Protein AF-A0A564W1E6-F1 (afdb_monomer_lite)

Structure (mmCIF, N/CA/C/O backbone):
data_AF-A0A564W1E6-F1
#
_entry.id   AF-A0A564W1E6-F1
#
loop_
_atom_site.group_PDB
_atom_site.id
_atom_site.type_symbol
_atom_site.label_atom_id
_atom_site.label_alt_id
_atom_site.label_comp_id
_atom_site.label_asym_id
_atom_site.label_entity_id
_atom_site.label_seq_id
_atom_site.pdbx_PDB_ins_code
_atom_site.Cartn_x
_atom_site.Cartn_y
_atom_site.Cartn_z
_atom_site.occupancy
_atom_site.B_iso_or_equiv
_atom_site.auth_seq_id
_atom_site.auth_comp_id
_atom_site.auth_asym_id
_atom_site.auth_atom_id
_atom_site.pdbx_PDB_model_num
ATOM 1 N N . MET A 1 1 ? -23.586 -10.433 -5.977 1.00 45.50 1 MET A N 1
ATOM 2 C CA . MET A 1 1 ? -22.937 -9.409 -6.820 1.00 45.50 1 MET A CA 1
ATOM 3 C C . MET A 1 1 ? -21.492 -9.339 -6.379 1.00 45.50 1 MET A C 1
ATOM 5 O O . MET A 1 1 ? -21.271 -9.106 -5.199 1.00 45.50 1 MET A O 1
ATOM 9 N N . GLY A 1 2 ? -20.546 -9.672 -7.259 1.00 62.75 2 GLY A N 1
ATOM 10 C CA . GLY A 1 2 ? -19.119 -9.548 -6.948 1.00 62.75 2 GLY A CA 1
ATOM 11 C C . GLY A 1 2 ? -18.721 -8.078 -6.812 1.00 62.75 2 GLY A C 1
ATOM 12 O O . GLY A 1 2 ? -19.386 -7.207 -7.375 1.00 62.75 2 GLY A O 1
ATOM 13 N N . VAL A 1 3 ? -17.670 -7.806 -6.040 1.00 73.81 3 VAL A N 1
ATOM 14 C CA . VAL A 1 3 ? -17.021 -6.489 -6.027 1.00 73.81 3 VAL A CA 1
ATOM 15 C C . VAL A 1 3 ? -16.421 -6.264 -7.414 1.00 73.81 3 VAL A C 1
ATOM 17 O O . VAL A 1 3 ? -15.843 -7.188 -7.977 1.00 73.81 3 VAL A O 1
ATOM 20 N N . ARG A 1 4 ? -16.607 -5.071 -7.984 1.00 81.75 4 ARG A N 1
ATOM 21 C CA . ARG A 1 4 ? -16.037 -4.737 -9.294 1.00 81.75 4 ARG A CA 1
ATOM 22 C C . ARG A 1 4 ? -14.519 -4.586 -9.181 1.00 81.75 4 ARG A C 1
ATOM 24 O O . ARG A 1 4 ? -14.052 -4.037 -8.181 1.00 81.75 4 ARG A O 1
ATOM 31 N N . ASP A 1 5 ? -13.779 -5.002 -10.201 1.00 81.06 5 ASP A N 1
ATOM 32 C CA . ASP A 1 5 ? -12.309 -4.948 -10.216 1.00 81.06 5 ASP A CA 1
ATOM 33 C C . ASP A 1 5 ? -11.785 -3.522 -9.976 1.00 81.06 5 ASP A C 1
ATOM 35 O O . ASP A 1 5 ? -10.802 -3.313 -9.266 1.00 81.06 5 ASP A O 1
ATOM 39 N N . GLU A 1 6 ? -12.507 -2.508 -10.454 1.00 80.31 6 GLU A N 1
ATOM 40 C CA . GLU A 1 6 ? -12.164 -1.104 -10.239 1.00 80.31 6 GLU A CA 1
ATOM 41 C C . GLU A 1 6 ? -12.244 -0.685 -8.760 1.00 80.31 6 GLU A C 1
ATOM 43 O O . GLU A 1 6 ? -11.446 0.134 -8.295 1.00 80.31 6 GLU A O 1
ATOM 48 N N . GLU A 1 7 ? -13.183 -1.251 -7.995 1.00 87.44 7 GLU A N 1
ATOM 49 C CA . GLU A 1 7 ? -13.277 -1.000 -6.551 1.00 87.44 7 GLU A CA 1
ATOM 50 C C . GLU A 1 7 ? -12.172 -1.723 -5.781 1.00 87.44 7 GLU A C 1
ATOM 52 O O . GLU A 1 7 ? -11.709 -1.203 -4.763 1.00 87.44 7 GLU A O 1
ATOM 57 N N . LEU A 1 8 ? -11.716 -2.879 -6.277 1.00 91.19 8 LEU A N 1
ATOM 58 C CA . LEU A 1 8 ? -10.567 -3.593 -5.718 1.00 91.19 8 LEU A CA 1
ATOM 59 C C . LEU A 1 8 ? -9.268 -2.820 -5.965 1.00 91.19 8 LEU A C 1
ATOM 61 O O . LEU A 1 8 ? -8.547 -2.566 -5.003 1.00 91.19 8 LEU A O 1
ATOM 65 N N . ASN A 1 9 ? -9.026 -2.317 -7.179 1.00 90.31 9 ASN A N 1
ATOM 66 C CA . ASN A 1 9 ? -7.885 -1.429 -7.449 1.00 90.31 9 ASN A CA 1
ATOM 67 C C . ASN A 1 9 ? -7.919 -0.180 -6.566 1.00 90.31 9 ASN A C 1
ATOM 69 O O . ASN A 1 9 ? -6.918 0.197 -5.954 1.00 90.31 9 ASN A O 1
ATOM 73 N N . GLY A 1 10 ? -9.095 0.440 -6.435 1.00 91.62 10 GLY A N 1
ATOM 74 C CA . GLY A 1 10 ? -9.289 1.552 -5.514 1.00 91.62 10 GLY A CA 1
ATOM 75 C C . GLY A 1 10 ? -9.028 1.172 -4.052 1.00 91.62 10 GLY A C 1
ATOM 76 O O . GLY A 1 10 ? -8.525 2.001 -3.297 1.00 91.62 10 GLY A O 1
ATOM 77 N N . CYS A 1 11 ? -9.363 -0.051 -3.638 1.00 95.50 11 CYS A N 1
ATOM 78 C CA . CYS A 1 11 ? -9.079 -0.570 -2.304 1.00 95.50 11 CYS A CA 1
ATOM 79 C C . CYS A 1 11 ? -7.568 -0.725 -2.094 1.00 95.50 11 CYS A C 1
ATOM 81 O O . CYS A 1 11 ? -7.036 -0.145 -1.147 1.00 95.50 11 CYS A O 1
ATOM 83 N N . TYR A 1 12 ? -6.861 -1.418 -2.992 1.00 97.25 12 TYR A N 1
ATOM 84 C CA . TYR A 1 12 ? -5.414 -1.632 -2.885 1.00 97.25 12 TYR A CA 1
ATOM 85 C C . TYR A 1 12 ? -4.623 -0.322 -2.918 1.00 97.25 12 TYR A C 1
ATOM 87 O O . TYR A 1 12 ? -3.745 -0.121 -2.079 1.00 97.25 12 TYR A O 1
ATOM 95 N N . ALA A 1 13 ? -5.006 0.633 -3.772 1.00 96.12 13 ALA A N 1
ATOM 96 C CA . ALA A 1 13 ? -4.403 1.967 -3.789 1.00 96.12 13 ALA A CA 1
ATOM 97 C C . ALA A 1 13 ? -4.495 2.676 -2.423 1.00 96.12 13 ALA A C 1
ATOM 99 O O . ALA A 1 13 ? -3.551 3.346 -1.998 1.00 96.12 13 ALA A O 1
ATOM 100 N N . MET A 1 14 ? -5.619 2.524 -1.714 1.00 97.75 14 MET A N 1
ATOM 101 C CA . MET A 1 14 ? -5.799 3.110 -0.383 1.00 97.75 14 MET A CA 1
ATOM 102 C C . MET A 1 14 ? -5.101 2.308 0.722 1.00 97.75 14 MET A C 1
ATOM 104 O O . MET A 1 14 ? -4.630 2.915 1.683 1.00 97.75 14 MET A O 1
ATOM 108 N N . LEU A 1 15 ? -4.963 0.983 0.585 1.00 98.50 15 LEU A N 1
ATOM 109 C CA . LEU A 1 15 ? -4.101 0.185 1.468 1.00 98.50 15 LEU A CA 1
ATOM 110 C C . LEU A 1 15 ? -2.638 0.635 1.354 1.00 98.50 15 LEU A C 1
ATOM 112 O O . LEU A 1 15 ? -1.970 0.824 2.369 1.00 98.50 15 LEU A O 1
ATOM 116 N N . CYS A 1 16 ? -2.161 0.899 0.136 1.00 98.69 16 CYS A N 1
ATOM 117 C CA . CYS A 1 16 ? -0.843 1.481 -0.094 1.00 98.69 16 CYS A CA 1
ATOM 118 C C . CYS A 1 16 ? -0.707 2.879 0.534 1.00 98.69 16 CYS A C 1
ATOM 120 O O . CYS A 1 16 ? 0.316 3.162 1.149 1.00 98.69 16 CYS A O 1
ATOM 122 N N . GLU A 1 17 ? -1.726 3.747 0.468 1.00 98.44 17 GLU A N 1
ATOM 123 C CA . GLU A 1 17 ? -1.665 5.048 1.161 1.00 98.44 17 GLU A CA 1
ATOM 124 C C . GLU A 1 17 ? -1.639 4.892 2.693 1.00 98.44 17 GLU A C 1
ATOM 126 O O . GLU A 1 17 ? -0.959 5.664 3.371 1.00 98.44 17 GLU A O 1
ATOM 131 N N . ALA A 1 18 ? -2.323 3.884 3.248 1.00 98.25 18 ALA A N 1
ATOM 132 C CA . ALA A 1 18 ? -2.253 3.569 4.676 1.00 98.25 18 ALA A CA 1
ATOM 133 C C . ALA A 1 18 ? -0.825 3.165 5.082 1.00 98.25 18 ALA A C 1
ATOM 135 O O . ALA A 1 18 ? -0.254 3.745 6.008 1.00 98.25 18 ALA A O 1
ATOM 136 N N . LEU A 1 19 ? -0.216 2.235 4.339 1.00 98.25 19 LEU A N 1
ATOM 137 C CA . LEU A 1 19 ? 1.171 1.804 4.549 1.00 98.25 19 LEU A CA 1
ATOM 138 C C . LEU A 1 19 ? 2.150 2.970 4.398 1.00 98.25 19 LEU A C 1
ATOM 140 O O . LEU A 1 19 ? 3.050 3.136 5.216 1.00 98.25 19 LEU A O 1
ATOM 144 N N . ARG A 1 20 ? 1.942 3.835 3.402 1.00 97.94 20 ARG A N 1
ATOM 145 C CA . ARG A 1 20 ? 2.748 5.042 3.213 1.00 97.94 20 ARG A CA 1
ATOM 146 C C . ARG A 1 20 ? 2.682 5.956 4.435 1.00 97.94 20 ARG A C 1
ATOM 148 O O . ARG A 1 20 ? 3.723 6.388 4.925 1.00 97.94 20 ARG A O 1
ATOM 155 N N . ALA A 1 21 ? 1.477 6.270 4.913 1.00 96.75 21 ALA A N 1
ATOM 156 C CA . ALA A 1 21 ? 1.290 7.137 6.073 1.00 96.75 21 ALA A CA 1
ATOM 157 C C . ALA A 1 21 ? 1.969 6.557 7.325 1.00 96.75 21 ALA A C 1
ATOM 159 O O . ALA A 1 21 ? 2.613 7.300 8.068 1.00 96.75 21 ALA A O 1
ATOM 160 N N . TRP A 1 22 ? 1.889 5.236 7.502 1.00 95.88 22 TRP A N 1
ATOM 161 C CA . TRP A 1 22 ? 2.565 4.517 8.576 1.00 95.88 22 TRP A CA 1
ATOM 162 C C . TRP A 1 22 ? 4.095 4.576 8.467 1.00 95.88 22 TRP A C 1
ATOM 164 O O . TRP A 1 22 ? 4.770 4.967 9.415 1.00 95.88 22 TRP A O 1
ATOM 174 N N . HIS A 1 23 ? 4.666 4.261 7.305 1.00 94.88 23 HIS A N 1
ATOM 175 C CA . HIS A 1 23 ? 6.119 4.287 7.116 1.00 94.88 23 HIS A CA 1
ATOM 176 C C . HIS A 1 23 ? 6.704 5.697 7.218 1.00 94.88 23 HIS A C 1
ATOM 178 O O . HIS A 1 23 ? 7.771 5.874 7.801 1.00 94.88 23 HIS A O 1
ATOM 184 N N . ARG A 1 24 ? 5.968 6.721 6.767 1.00 93.88 24 ARG A N 1
ATOM 185 C CA . ARG A 1 24 ? 6.341 8.126 6.979 1.00 93.88 24 ARG A CA 1
ATOM 186 C C . ARG A 1 24 ? 6.468 8.461 8.467 1.00 93.88 24 ARG A C 1
ATOM 188 O O . ARG A 1 24 ? 7.401 9.149 8.868 1.00 93.88 24 ARG A O 1
ATOM 195 N N . MET A 1 25 ? 5.538 7.972 9.286 1.00 91.56 25 MET A N 1
ATOM 196 C CA . MET A 1 25 ? 5.550 8.164 10.740 1.00 91.56 25 MET A CA 1
ATOM 197 C C . MET A 1 25 ? 6.766 7.496 11.402 1.00 91.56 25 MET A C 1
ATOM 199 O O . MET A 1 25 ? 7.328 8.041 12.349 1.00 91.56 25 MET A O 1
ATOM 203 N N . GLN A 1 26 ? 7.211 6.363 10.854 1.00 90.75 26 GLN A N 1
ATOM 204 C CA . GLN A 1 26 ? 8.417 5.638 11.272 1.00 90.75 26 GLN A CA 1
ATOM 205 C C . GLN A 1 26 ? 9.714 6.165 10.637 1.00 90.75 26 GLN A C 1
ATOM 207 O O . GLN A 1 26 ? 10.782 5.608 10.882 1.00 90.75 26 GLN A O 1
ATOM 212 N N . LYS A 1 27 ? 9.632 7.208 9.797 1.00 90.56 27 LYS A N 1
ATOM 213 C CA . LYS A 1 27 ? 10.739 7.699 8.958 1.00 90.56 27 LYS A CA 1
ATOM 214 C C . LY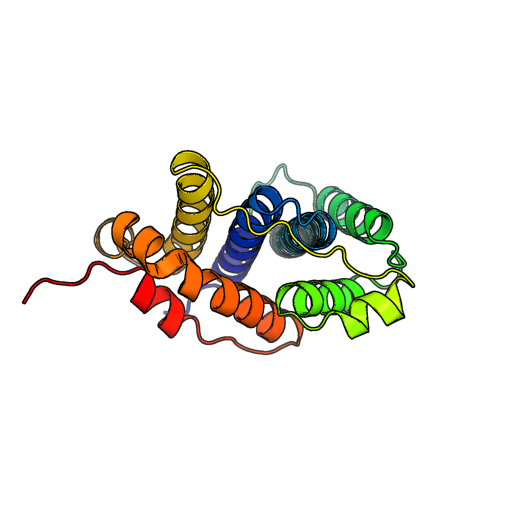S A 1 27 ? 11.418 6.597 8.132 1.00 90.56 27 LYS A C 1
ATOM 216 O O . LYS A 1 27 ? 12.608 6.669 7.852 1.00 90.56 27 LYS A O 1
ATOM 221 N N . ASP A 1 28 ? 10.658 5.584 7.728 1.00 92.75 28 ASP A N 1
ATOM 222 C CA . ASP A 1 28 ? 11.114 4.544 6.807 1.00 92.75 28 ASP A CA 1
ATOM 223 C C . ASP A 1 28 ? 10.937 5.049 5.375 1.00 92.75 28 ASP A C 1
ATOM 225 O O . ASP A 1 28 ? 9.937 4.764 4.709 1.00 92.75 28 ASP A O 1
ATOM 229 N N . HIS A 1 29 ? 11.873 5.876 4.912 1.00 93.44 29 HIS A N 1
ATOM 230 C CA . HIS A 1 29 ? 11.762 6.518 3.604 1.00 93.44 29 HIS A CA 1
ATOM 231 C C . HIS A 1 29 ? 11.706 5.526 2.429 1.00 93.44 29 HIS A C 1
ATOM 233 O O . HIS A 1 29 ? 10.913 5.764 1.505 1.00 93.44 29 HIS A O 1
ATOM 239 N N . PRO A 1 30 ? 12.464 4.408 2.426 1.00 94.75 30 PRO A N 1
ATOM 240 C CA . PRO A 1 30 ? 12.334 3.395 1.384 1.00 94.75 30 PRO A CA 1
ATOM 241 C C . PRO A 1 30 ? 10.930 2.788 1.318 1.00 94.75 30 PRO A C 1
ATOM 243 O O . PRO A 1 30 ? 10.338 2.767 0.235 1.00 94.75 30 PRO A O 1
ATOM 246 N N . ARG A 1 31 ? 10.351 2.347 2.446 1.00 96.38 31 ARG A N 1
ATOM 247 C CA . ARG A 1 31 ? 9.000 1.757 2.437 1.00 96.38 31 ARG A CA 1
ATOM 248 C C . ARG A 1 31 ? 7.900 2.793 2.242 1.00 96.38 31 ARG A C 1
ATOM 250 O O . ARG A 1 31 ? 6.915 2.502 1.567 1.00 96.38 31 ARG A O 1
ATOM 257 N N . GLU A 1 32 ? 8.075 4.017 2.737 1.00 96.75 32 GLU A N 1
ATOM 258 C CA . GLU A 1 32 ? 7.179 5.135 2.425 1.00 96.75 32 GLU A CA 1
ATOM 259 C C . GLU A 1 32 ? 7.111 5.355 0.907 1.00 96.75 32 GLU A C 1
ATOM 261 O O . GLU A 1 32 ? 6.025 5.426 0.323 1.00 96.75 32 GLU A O 1
ATOM 266 N N . THR A 1 33 ? 8.274 5.428 0.257 1.00 97.50 33 THR A N 1
ATOM 267 C CA . THR A 1 33 ? 8.359 5.647 -1.190 1.00 97.50 33 THR A CA 1
ATOM 268 C C . THR A 1 33 ? 7.812 4.446 -1.957 1.00 97.50 33 THR A C 1
ATOM 270 O O . THR A 1 33 ? 7.054 4.640 -2.905 1.00 97.50 33 THR A O 1
ATOM 273 N N . ALA A 1 34 ? 8.108 3.217 -1.528 1.00 98.12 34 ALA A N 1
ATOM 274 C CA . ALA A 1 34 ? 7.574 2.000 -2.141 1.00 98.12 34 ALA A CA 1
ATOM 275 C C . ALA A 1 34 ? 6.037 1.963 -2.101 1.00 98.12 34 ALA A C 1
ATOM 277 O O . ALA A 1 34 ? 5.392 1.722 -3.121 1.00 98.12 34 ALA A O 1
ATOM 278 N N . ALA A 1 35 ? 5.444 2.284 -0.949 1.00 98.56 35 ALA A N 1
ATOM 279 C CA . ALA A 1 35 ? 3.998 2.349 -0.781 1.00 98.56 35 ALA A CA 1
ATOM 280 C C . ALA A 1 35 ? 3.361 3.449 -1.643 1.00 98.56 35 ALA A C 1
ATOM 282 O O . ALA A 1 35 ? 2.341 3.213 -2.294 1.00 98.56 35 ALA A O 1
ATOM 283 N N . LYS A 1 36 ? 3.990 4.628 -1.728 1.00 98.38 36 LYS A N 1
ATOM 284 C CA . LYS A 1 36 ? 3.557 5.690 -2.649 1.00 98.38 36 LYS A CA 1
ATOM 285 C C . LYS A 1 36 ? 3.579 5.211 -4.107 1.00 98.38 36 LYS A C 1
ATOM 287 O O . LYS A 1 36 ? 2.606 5.427 -4.822 1.00 98.38 36 LYS A O 1
ATOM 292 N N . VAL A 1 37 ? 4.666 4.568 -4.535 1.00 98.25 37 VAL A N 1
ATOM 293 C CA . VAL A 1 37 ? 4.817 4.076 -5.912 1.00 98.25 37 VAL A CA 1
ATOM 294 C C . VAL A 1 37 ? 3.742 3.056 -6.245 1.00 98.25 37 VAL A C 1
ATOM 296 O O . VAL A 1 37 ? 3.105 3.183 -7.282 1.00 98.25 37 VAL A O 1
ATOM 299 N N . LEU A 1 38 ? 3.482 2.091 -5.363 1.00 98.44 38 LEU A N 1
ATOM 300 C CA . LEU A 1 38 ? 2.438 1.090 -5.588 1.00 98.44 38 LEU A CA 1
ATOM 301 C C . LEU A 1 38 ? 1.045 1.708 -5.687 1.00 98.44 38 LEU A C 1
ATOM 303 O O . LEU A 1 38 ? 0.262 1.322 -6.550 1.00 98.44 38 LEU A O 1
ATOM 307 N N . LYS A 1 39 ? 0.743 2.723 -4.875 1.00 97.38 39 LYS A N 1
ATOM 308 C CA . LYS A 1 39 ? -0.492 3.495 -5.044 1.00 97.38 39 LYS A CA 1
ATOM 309 C C . LYS A 1 39 ? -0.576 4.136 -6.432 1.00 97.38 39 LYS A C 1
ATOM 311 O O . LYS A 1 39 ? -1.653 4.138 -7.026 1.00 97.38 39 LYS A O 1
ATOM 316 N N . ASP A 1 40 ? 0.521 4.704 -6.925 1.00 95.88 40 ASP A N 1
ATOM 317 C CA . ASP A 1 40 ? 0.562 5.322 -8.252 1.00 95.88 40 ASP A CA 1
ATOM 318 C C . ASP A 1 40 ? 0.448 4.258 -9.369 1.00 95.88 40 ASP A C 1
ATOM 320 O O . ASP A 1 40 ? -0.227 4.518 -10.362 1.00 95.88 40 ASP A O 1
ATOM 324 N N . VAL A 1 41 ? 0.978 3.039 -9.174 1.00 96.81 41 VAL A N 1
ATOM 325 C CA . VAL A 1 41 ? 0.766 1.870 -10.060 1.00 96.81 41 VAL A CA 1
ATOM 326 C C . VAL A 1 41 ? -0.718 1.497 -10.135 1.00 96.81 41 VAL A C 1
ATOM 328 O O . VAL A 1 41 ? -1.287 1.496 -11.225 1.00 96.81 41 VAL A O 1
ATOM 331 N N . TYR A 1 42 ? -1.385 1.278 -8.995 1.00 95.38 42 TYR A N 1
ATOM 332 C CA . TYR A 1 42 ? -2.826 0.988 -8.979 1.00 95.38 42 TYR A CA 1
ATOM 333 C C . TYR A 1 42 ? -3.655 2.133 -9.574 1.00 95.38 42 TYR A C 1
ATOM 335 O O . TYR A 1 42 ? -4.669 1.899 -10.229 1.00 95.38 42 TYR A O 1
ATOM 343 N N . GLY A 1 43 ? -3.234 3.384 -9.353 1.00 91.69 43 GLY A N 1
ATOM 344 C CA . GLY A 1 43 ? -3.854 4.560 -9.958 1.00 91.69 43 GLY A CA 1
ATOM 345 C C . GLY A 1 43 ? -3.727 4.559 -11.481 1.00 91.69 43 GLY A C 1
ATOM 346 O O . GLY A 1 43 ? -4.723 4.754 -12.175 1.00 91.69 43 GLY A O 1
ATOM 347 N N . TYR A 1 44 ? -2.528 4.292 -11.997 1.00 93.38 44 TYR A N 1
ATOM 348 C CA . TYR A 1 44 ? -2.275 4.136 -13.425 1.00 93.38 44 TYR A CA 1
ATOM 349 C C . TYR A 1 44 ? -3.158 3.042 -14.037 1.00 93.38 44 TYR A C 1
ATOM 351 O O . TYR A 1 44 ? -3.881 3.323 -14.990 1.00 93.38 44 TYR A O 1
ATOM 359 N N . GLU A 1 45 ? -3.167 1.838 -13.464 1.00 92.62 45 GLU A N 1
ATOM 360 C CA . GLU A 1 45 ? -3.967 0.705 -13.954 1.00 92.62 45 GLU A CA 1
ATOM 361 C C . GLU A 1 45 ? -5.466 1.006 -13.939 1.00 92.62 45 GLU A C 1
ATOM 363 O O . GLU A 1 45 ? -6.193 0.700 -14.885 1.00 92.62 45 GLU A O 1
ATOM 368 N N . PHE A 1 46 ? -5.940 1.652 -12.876 1.00 89.12 46 PHE A N 1
ATOM 369 C CA . PHE A 1 46 ? -7.330 2.066 -12.756 1.00 89.12 46 PHE A CA 1
ATOM 370 C C . PHE A 1 46 ? -7.737 3.054 -13.859 1.00 89.12 46 PHE A C 1
ATOM 372 O O . PHE A 1 46 ? -8.776 2.858 -14.492 1.00 89.12 46 PHE A O 1
ATOM 379 N N . HIS A 1 47 ? -6.925 4.080 -14.132 1.00 88.25 47 HIS A N 1
ATOM 380 C CA . HIS A 1 47 ? -7.228 5.048 -15.193 1.00 88.25 47 HIS A CA 1
ATOM 381 C C . HIS A 1 47 ? -7.000 4.477 -16.600 1.00 88.25 47 HIS A C 1
ATOM 383 O O . HIS A 1 47 ? -7.734 4.833 -17.522 1.00 88.25 47 HIS A O 1
ATOM 389 N N . LEU A 1 48 ? -6.034 3.570 -16.780 1.00 88.94 48 LEU A N 1
ATOM 390 C CA . LEU A 1 48 ? -5.806 2.858 -18.043 1.00 88.94 48 LEU A CA 1
ATOM 391 C C . LEU A 1 48 ? -7.045 2.055 -18.464 1.00 88.94 48 LEU A C 1
ATOM 393 O O . LEU A 1 48 ? -7.388 2.025 -19.644 1.00 88.94 48 LEU A O 1
ATOM 397 N N . ASN A 1 49 ? -7.755 1.479 -17.492 1.00 86.00 49 ASN A N 1
ATOM 398 C CA . ASN A 1 49 ? -8.988 0.721 -17.705 1.00 86.00 49 ASN A CA 1
ATOM 399 C C . ASN A 1 49 ? -10.254 1.600 -17.788 1.00 86.00 49 ASN A C 1
ATOM 401 O O . ASN A 1 49 ? -11.369 1.084 -17.788 1.00 86.00 49 ASN A O 1
ATOM 405 N N . GLY A 1 50 ? -10.109 2.927 -17.867 1.00 80.44 50 GLY A N 1
ATOM 406 C CA . GLY A 1 50 ? -11.233 3.861 -18.006 1.00 80.44 50 GLY A CA 1
ATOM 407 C C . GLY A 1 50 ? -11.965 4.189 -16.700 1.00 80.44 50 GLY A C 1
ATOM 408 O O . GLY A 1 50 ? -13.007 4.848 -16.736 1.00 80.44 50 GLY A O 1
ATOM 409 N N . GLY A 1 51 ? -11.438 3.764 -15.548 1.00 81.56 51 GLY A N 1
ATOM 410 C CA . GLY A 1 51 ? -11.917 4.190 -14.236 1.00 81.56 51 GLY A CA 1
ATOM 411 C C . GLY A 1 51 ? -11.484 5.621 -13.894 1.00 81.56 51 GLY A C 1
ATOM 412 O O . GLY A 1 51 ? -10.553 6.167 -14.475 1.00 81.56 51 GLY A O 1
ATOM 413 N N . GLY A 1 52 ? -12.137 6.237 -12.905 1.00 77.62 52 GLY A N 1
ATOM 414 C CA . GLY A 1 52 ? -11.664 7.478 -12.281 1.00 77.62 52 GLY A CA 1
ATOM 415 C C . GLY A 1 52 ? -12.113 8.783 -12.925 1.00 77.62 52 GLY A C 1
ATOM 416 O O . GLY A 1 52 ? -13.175 8.875 -13.534 1.00 77.62 52 GLY A O 1
ATOM 417 N N . CYS A 1 53 ? -11.340 9.844 -12.680 1.00 79.06 53 CYS A N 1
ATOM 418 C CA . CYS A 1 53 ? -11.650 11.172 -13.200 1.00 79.06 53 CYS A CA 1
ATOM 419 C C . CYS A 1 53 ? -11.322 11.221 -14.701 1.00 79.06 53 CYS A C 1
ATOM 421 O O . CYS A 1 53 ? -10.172 10.960 -15.050 1.00 79.06 53 CYS A O 1
ATOM 423 N N . PRO A 1 54 ? -12.251 11.640 -15.581 1.00 78.75 54 PRO A N 1
ATOM 424 C CA . PRO A 1 54 ? -11.998 11.703 -17.024 1.00 78.75 54 PRO A CA 1
ATOM 425 C C . PRO A 1 54 ? -10.916 12.723 -17.416 1.00 78.75 54 PRO A C 1
ATOM 427 O O . PRO A 1 54 ? -10.408 12.689 -18.529 1.00 78.75 54 PRO A O 1
ATOM 430 N N . TRP A 1 55 ? -10.551 13.631 -16.505 1.00 83.12 55 TRP A N 1
ATOM 431 C CA . TRP A 1 55 ? -9.449 14.582 -16.687 1.00 83.12 55 TRP A CA 1
ATOM 432 C C . TRP A 1 55 ? -8.088 14.025 -16.259 1.00 83.12 55 TRP A C 1
ATOM 434 O O . TRP A 1 55 ? -7.075 14.714 -16.386 1.00 83.12 55 TRP A O 1
ATOM 444 N N . ARG A 1 56 ? -8.047 12.811 -15.702 1.00 83.88 56 ARG A N 1
ATOM 445 C CA . ARG A 1 56 ? -6.796 12.153 -15.344 1.00 83.88 56 ARG A CA 1
ATOM 446 C C . ARG A 1 56 ? -6.164 11.528 -16.585 1.00 83.88 56 ARG A C 1
ATOM 448 O O . ARG A 1 56 ? -6.856 10.948 -17.412 1.00 83.88 56 ARG A O 1
ATOM 455 N N . ILE A 1 57 ? -4.843 11.638 -16.696 1.00 86.88 57 ILE A N 1
ATOM 456 C CA . ILE A 1 57 ? -4.082 11.160 -17.849 1.00 86.88 57 ILE A CA 1
ATOM 457 C C . ILE A 1 57 ? -3.258 9.937 -17.409 1.00 86.88 57 ILE A C 1
ATOM 459 O O . ILE A 1 57 ? -2.326 10.116 -16.622 1.00 86.88 57 ILE A O 1
ATOM 463 N N . PRO A 1 58 ? -3.537 8.718 -17.918 1.00 88.88 58 PRO A N 1
ATOM 464 C CA . PRO A 1 58 ? -2.826 7.505 -17.502 1.00 88.88 58 PRO A CA 1
ATOM 465 C C . PRO A 1 58 ? -1.306 7.587 -17.677 1.00 88.88 58 PRO A C 1
ATOM 467 O O . PRO A 1 58 ? -0.557 7.118 -16.827 1.00 88.88 58 PRO A O 1
ATOM 470 N N . SER A 1 59 ? -0.825 8.240 -18.740 1.00 90.44 59 SER A N 1
ATOM 471 C CA . SER A 1 59 ? 0.616 8.405 -18.964 1.00 90.44 59 SER A CA 1
ATOM 472 C C . SER A 1 59 ? 1.305 9.238 -17.879 1.00 90.44 59 SER A C 1
ATOM 474 O O . SER A 1 59 ? 2.469 8.985 -17.581 1.00 90.44 59 SER A O 1
ATOM 476 N N . VAL A 1 60 ? 0.596 10.186 -17.256 1.00 90.12 60 VAL A N 1
ATOM 477 C CA . VAL A 1 60 ? 1.123 10.983 -16.137 1.00 90.12 60 VAL A CA 1
ATOM 478 C C . VAL A 1 60 ? 1.235 10.128 -14.876 1.00 90.12 60 VAL A C 1
ATOM 480 O O . VAL A 1 60 ? 2.246 10.194 -14.182 1.00 90.12 60 VAL A O 1
ATOM 483 N N . ASP A 1 61 ? 0.237 9.286 -14.596 1.00 89.81 61 ASP A N 1
ATOM 484 C CA . ASP A 1 61 ? 0.288 8.371 -13.448 1.00 89.81 61 ASP A CA 1
ATOM 485 C C . ASP A 1 61 ? 1.414 7.333 -13.615 1.00 89.81 61 ASP A C 1
ATOM 487 O O . ASP A 1 61 ? 2.181 7.086 -12.681 1.00 89.81 61 ASP A O 1
ATOM 491 N N . HIS A 1 62 ? 1.589 6.805 -14.830 1.00 94.75 62 HIS A N 1
ATOM 492 C CA . HIS A 1 62 ? 2.709 5.926 -15.169 1.00 94.75 62 HIS A CA 1
ATOM 493 C C . HIS A 1 62 ? 4.071 6.623 -14.995 1.00 94.75 62 HIS A C 1
ATOM 495 O O . HIS A 1 62 ? 5.024 6.044 -14.464 1.00 94.75 62 HIS A O 1
ATOM 501 N N . GLU A 1 63 ? 4.188 7.889 -15.407 1.00 95.00 63 GLU A N 1
ATOM 502 C CA . GLU A 1 63 ? 5.404 8.681 -15.199 1.00 95.00 63 GLU A CA 1
ATOM 503 C C . GLU A 1 63 ? 5.717 8.868 -13.705 1.00 95.00 63 GLU A C 1
ATOM 505 O O . GLU A 1 63 ? 6.870 8.741 -13.289 1.00 95.00 63 GLU A O 1
ATOM 510 N N . TRP A 1 64 ? 4.711 9.117 -12.866 1.00 93.88 64 TRP A N 1
ATOM 511 C CA . TRP A 1 64 ? 4.913 9.244 -11.420 1.00 93.88 64 TRP A CA 1
ATOM 512 C C . TRP A 1 64 ? 5.392 7.940 -10.784 1.00 93.88 64 TRP A C 1
ATOM 514 O O . TRP A 1 64 ? 6.371 7.956 -10.031 1.00 93.88 64 TRP A O 1
ATOM 524 N N . ALA A 1 65 ? 4.770 6.815 -11.142 1.00 96.00 65 ALA A N 1
ATOM 525 C CA . ALA A 1 65 ? 5.177 5.498 -10.667 1.00 96.00 65 ALA A CA 1
ATOM 526 C C . ALA A 1 65 ? 6.618 5.163 -11.100 1.00 96.00 65 ALA A C 1
ATOM 528 O O . ALA A 1 65 ? 7.457 4.830 -10.258 1.00 96.00 65 ALA A O 1
ATOM 529 N N . THR A 1 66 ? 6.957 5.346 -12.382 1.00 97.62 66 THR A N 1
ATOM 530 C CA . THR A 1 66 ? 8.326 5.108 -12.886 1.00 97.62 66 THR A CA 1
ATOM 531 C C . THR A 1 66 ? 9.363 6.034 -12.245 1.00 97.62 66 THR A C 1
ATOM 533 O O . THR A 1 66 ? 10.470 5.592 -11.932 1.00 97.62 66 THR A O 1
ATOM 536 N N . ASN A 1 67 ? 9.033 7.302 -11.990 1.00 97.31 67 ASN A N 1
ATOM 537 C CA . ASN A 1 67 ? 9.934 8.224 -11.293 1.00 97.31 67 ASN A CA 1
ATOM 538 C C . ASN A 1 67 ? 10.191 7.804 -9.842 1.00 97.31 67 ASN A C 1
ATOM 540 O O . ASN A 1 67 ? 11.329 7.892 -9.377 1.00 97.31 67 ASN A O 1
ATOM 544 N N . GLY A 1 68 ? 9.181 7.300 -9.134 1.00 97.00 68 GLY A N 1
ATOM 545 C CA . GLY A 1 68 ? 9.389 6.767 -7.791 1.00 97.00 68 GLY A CA 1
ATOM 546 C C . GLY A 1 68 ? 10.184 5.453 -7.781 1.00 97.00 68 GLY A C 1
ATOM 547 O O . GLY A 1 68 ? 11.045 5.283 -6.919 1.00 97.00 68 GLY A O 1
ATOM 548 N N . MET A 1 69 ? 10.009 4.576 -8.779 1.00 97.81 69 MET A N 1
ATOM 549 C CA . MET A 1 69 ? 10.884 3.402 -8.963 1.00 97.81 69 MET A CA 1
ATOM 550 C C . MET A 1 69 ? 12.352 3.824 -9.140 1.00 97.81 69 MET A C 1
ATOM 552 O O . MET A 1 69 ? 13.234 3.292 -8.465 1.00 97.81 69 MET A O 1
ATOM 556 N N . ARG A 1 70 ? 12.621 4.848 -9.964 1.00 97.38 70 ARG A N 1
ATOM 557 C CA . ARG A 1 70 ? 13.978 5.406 -10.133 1.00 97.38 70 ARG A CA 1
ATOM 558 C C . ARG A 1 70 ? 14.537 5.991 -8.839 1.00 97.38 70 ARG A C 1
ATOM 560 O O . ARG A 1 70 ? 15.720 5.808 -8.555 1.00 97.38 70 ARG A O 1
ATOM 567 N N . ALA A 1 71 ? 13.712 6.674 -8.044 1.00 96.19 71 ALA A N 1
ATOM 568 C CA . ALA A 1 71 ? 14.132 7.213 -6.748 1.00 96.19 71 ALA A CA 1
ATOM 569 C C . ALA A 1 71 ? 14.619 6.099 -5.804 1.00 96.19 71 ALA A C 1
ATOM 571 O O . ALA A 1 71 ? 15.611 6.276 -5.093 1.00 96.19 71 ALA A O 1
ATOM 572 N N . LEU A 1 72 ? 13.996 4.923 -5.888 1.00 96.38 72 LEU A N 1
ATOM 573 C CA . LEU A 1 72 ? 14.380 3.702 -5.178 1.00 96.38 72 LEU A CA 1
ATOM 574 C C . LEU A 1 72 ? 15.547 2.938 -5.832 1.00 96.38 72 LEU A C 1
ATOM 576 O O . LEU A 1 72 ? 15.960 1.898 -5.338 1.00 96.38 72 LEU A O 1
ATOM 580 N N . GLY A 1 73 ? 16.133 3.459 -6.912 1.00 96.56 73 GLY A N 1
ATOM 581 C CA . GLY A 1 73 ? 17.256 2.821 -7.603 1.00 96.56 73 GLY A CA 1
ATOM 582 C C . GLY A 1 73 ? 16.857 1.647 -8.493 1.00 96.56 73 GLY A C 1
ATOM 583 O O . GLY A 1 73 ? 17.734 0.910 -8.931 1.00 96.56 73 GLY A O 1
ATOM 584 N N . LEU A 1 74 ? 15.564 1.473 -8.770 1.00 97.56 74 LEU A N 1
ATOM 585 C CA . LEU A 1 74 ? 15.073 0.418 -9.646 1.00 97.56 74 LEU A CA 1
ATOM 586 C C . LEU A 1 74 ? 15.097 0.865 -11.120 1.00 97.56 74 LEU A C 1
ATOM 588 O O . LEU A 1 74 ? 14.826 2.035 -11.424 1.00 97.56 74 LEU A O 1
ATOM 592 N N . PRO A 1 75 ? 15.399 -0.051 -12.056 1.00 93.56 75 PRO A N 1
ATOM 593 C CA . PRO A 1 75 ? 15.446 0.253 -13.481 1.00 93.56 75 PRO A CA 1
ATOM 594 C C . PRO A 1 75 ? 14.027 0.419 -14.049 1.00 93.56 75 PRO A C 1
ATOM 596 O O . PRO A 1 75 ? 13.166 -0.441 -13.883 1.00 93.56 75 PRO A O 1
ATOM 599 N N . ALA A 1 76 ? 13.753 1.553 -14.700 1.00 85.44 76 ALA A N 1
ATOM 600 C CA . ALA A 1 76 ? 12.390 1.942 -15.089 1.00 85.44 76 ALA A CA 1
ATOM 601 C C . ALA A 1 76 ? 11.773 1.103 -16.226 1.00 85.44 76 ALA A C 1
ATOM 603 O O . ALA A 1 76 ? 10.564 1.151 -16.425 1.00 85.44 76 ALA A O 1
ATOM 604 N N . ASP A 1 77 ? 12.583 0.357 -16.972 1.00 92.62 77 ASP A N 1
ATOM 605 C CA . ASP A 1 77 ? 12.153 -0.559 -18.036 1.00 92.62 77 ASP A CA 1
ATOM 606 C C . ASP A 1 77 ? 11.568 -1.878 -17.500 1.00 92.62 77 ASP A C 1
ATOM 608 O O . ASP A 1 77 ? 11.017 -2.662 -18.270 1.00 92.62 77 ASP A O 1
ATOM 612 N N . ARG A 1 78 ? 11.623 -2.102 -16.181 1.00 95.75 78 ARG A N 1
ATOM 613 C CA . ARG A 1 78 ? 11.078 -3.282 -15.495 1.00 95.75 78 ARG A CA 1
ATOM 614 C C . ARG A 1 78 ? 9.852 -2.955 -14.642 1.00 95.75 78 ARG A C 1
ATOM 616 O O . ARG A 1 78 ? 9.769 -3.377 -13.496 1.00 95.75 78 ARG A O 1
ATOM 623 N N . PHE A 1 79 ? 8.922 -2.162 -15.174 1.00 96.31 79 PHE A N 1
ATOM 624 C CA . PHE A 1 79 ? 7.787 -1.606 -14.421 1.00 96.31 79 PHE A CA 1
ATOM 625 C C . PHE A 1 79 ? 7.003 -2.652 -13.606 1.00 96.31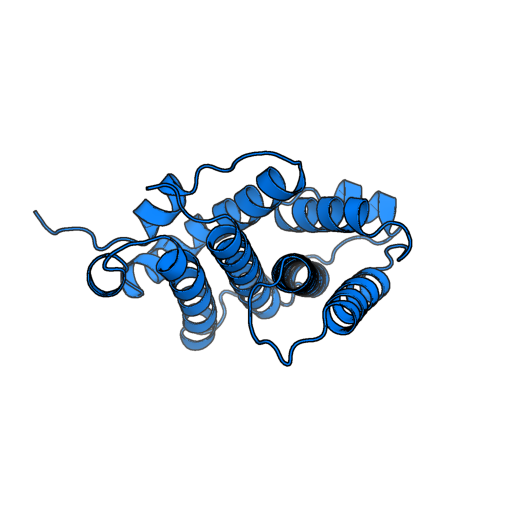 79 PHE A C 1
ATOM 627 O O . PHE A 1 79 ? 6.882 -2.510 -12.390 1.00 96.31 79 PHE A O 1
ATOM 634 N N . GLU A 1 80 ? 6.537 -3.722 -14.254 1.00 96.38 80 GLU A N 1
ATOM 635 C CA . GLU A 1 80 ? 5.737 -4.771 -13.601 1.00 96.38 80 GLU A CA 1
ATOM 636 C C . GLU A 1 80 ? 6.545 -5.554 -12.555 1.00 96.38 80 GLU A C 1
ATOM 638 O O . GLU A 1 80 ? 6.122 -5.700 -11.408 1.00 96.38 80 GLU A O 1
ATOM 643 N N . ASP A 1 81 ? 7.764 -5.982 -12.906 1.00 97.94 81 ASP A N 1
ATOM 644 C CA . ASP A 1 81 ? 8.661 -6.678 -11.974 1.00 97.94 81 ASP A CA 1
ATOM 645 C C . ASP A 1 81 ? 8.975 -5.811 -10.746 1.00 97.94 81 ASP A C 1
ATOM 647 O O . ASP A 1 81 ? 9.007 -6.295 -9.613 1.00 97.94 81 ASP A O 1
ATOM 651 N N . ASN A 1 82 ? 9.190 -4.510 -10.958 1.00 98.25 82 ASN A N 1
ATOM 652 C CA . ASN A 1 82 ? 9.458 -3.565 -9.884 1.00 98.25 82 ASN A CA 1
ATOM 653 C C . ASN A 1 82 ? 8.252 -3.430 -8.956 1.00 98.25 82 ASN A C 1
ATOM 655 O O . ASN A 1 82 ? 8.444 -3.357 -7.747 1.00 98.25 82 ASN A O 1
ATOM 659 N N . ALA A 1 83 ? 7.020 -3.420 -9.474 1.00 98.31 83 ALA A N 1
ATOM 660 C CA . ALA A 1 83 ? 5.832 -3.397 -8.624 1.00 98.31 83 ALA A CA 1
ATOM 661 C C . ALA A 1 83 ? 5.803 -4.615 -7.677 1.00 98.31 83 ALA A C 1
ATOM 663 O O . ALA A 1 83 ? 5.561 -4.454 -6.480 1.00 98.31 83 ALA A O 1
ATOM 664 N N . ILE A 1 84 ? 6.159 -5.809 -8.163 1.00 98.50 84 ILE A N 1
ATOM 665 C CA . ILE A 1 84 ? 6.275 -7.016 -7.325 1.00 98.50 84 ILE A CA 1
ATOM 666 C C . ILE A 1 84 ? 7.377 -6.852 -6.269 1.00 98.50 84 ILE A C 1
ATOM 668 O O . ILE A 1 84 ? 7.139 -7.103 -5.086 1.00 98.50 84 ILE A O 1
ATOM 672 N N . VAL A 1 85 ? 8.565 -6.383 -6.667 1.00 98.25 85 VAL A N 1
ATOM 673 C CA . VAL A 1 85 ? 9.692 -6.126 -5.749 1.00 98.25 85 VAL A CA 1
ATOM 674 C C . VAL A 1 85 ? 9.296 -5.149 -4.638 1.00 98.25 85 VAL A C 1
ATOM 676 O O . VAL A 1 85 ? 9.593 -5.382 -3.465 1.00 98.25 85 VAL A O 1
ATOM 679 N N . LEU A 1 86 ? 8.591 -4.070 -4.979 1.00 98.44 86 LEU A N 1
ATOM 680 C CA . LEU A 1 86 ? 8.130 -3.077 -4.011 1.00 98.44 86 LEU A CA 1
ATOM 681 C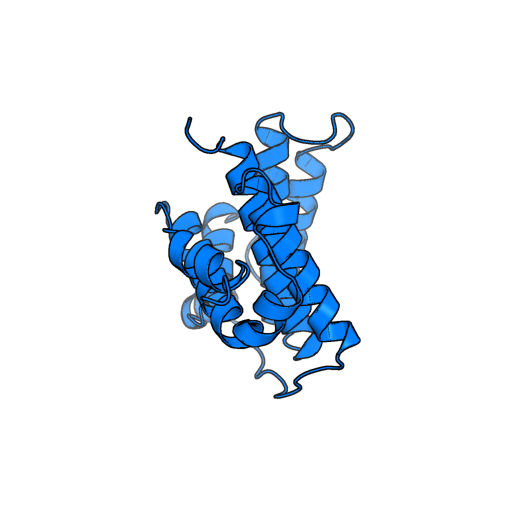 C . LEU A 1 86 ? 7.063 -3.646 -3.071 1.00 98.44 86 LEU A C 1
ATOM 683 O O . LEU A 1 86 ? 7.092 -3.353 -1.876 1.00 98.44 86 LEU A O 1
ATOM 687 N N . ALA A 1 87 ? 6.155 -4.487 -3.569 1.00 98.62 87 ALA A N 1
ATOM 688 C CA . ALA A 1 87 ? 5.142 -5.127 -2.732 1.00 98.62 87 ALA A CA 1
ATOM 689 C C . ALA A 1 87 ? 5.777 -6.113 -1.740 1.00 98.62 87 ALA A C 1
ATOM 691 O O . ALA A 1 87 ? 5.422 -6.134 -0.560 1.00 98.62 87 ALA A O 1
ATOM 692 N N . ARG A 1 88 ? 6.787 -6.865 -2.187 1.00 98.25 88 ARG A N 1
ATOM 693 C CA . ARG A 1 88 ? 7.614 -7.728 -1.334 1.00 98.25 88 ARG A CA 1
ATOM 694 C C . ARG A 1 88 ? 8.384 -6.945 -0.276 1.00 98.25 88 ARG A C 1
ATOM 696 O O . ARG A 1 88 ? 8.401 -7.364 0.879 1.00 98.25 88 ARG A O 1
ATOM 703 N N . LEU A 1 89 ? 8.948 -5.788 -0.628 1.00 97.62 89 LEU A N 1
ATOM 704 C CA . LEU A 1 89 ? 9.617 -4.901 0.328 1.00 97.62 89 LEU A CA 1
ATOM 705 C C . LEU A 1 89 ? 8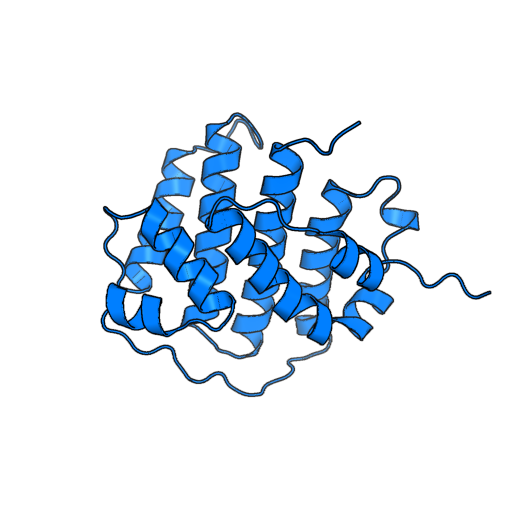.669 -4.437 1.452 1.00 97.62 89 LEU A C 1
ATOM 707 O O . LEU A 1 89 ? 9.073 -4.420 2.622 1.00 97.62 89 LEU A O 1
ATOM 711 N N . LEU A 1 90 ? 7.420 -4.089 1.115 1.00 97.62 90 LEU A N 1
ATOM 712 C CA . LEU A 1 90 ? 6.397 -3.740 2.108 1.00 97.62 90 LEU A CA 1
ATOM 713 C C . LEU A 1 90 ? 6.026 -4.931 3.000 1.00 97.62 90 LEU A C 1
ATOM 715 O O . LEU A 1 90 ? 5.869 -4.745 4.203 1.00 97.62 90 LEU A O 1
ATOM 719 N N . ASP A 1 91 ? 5.955 -6.147 2.449 1.00 97.50 91 ASP A N 1
ATOM 720 C CA . ASP A 1 91 ? 5.696 -7.390 3.203 1.00 97.50 91 ASP A CA 1
ATOM 721 C C . ASP A 1 91 ? 6.958 -7.963 3.890 1.00 97.50 91 ASP A C 1
ATOM 723 O O . ASP A 1 91 ? 7.024 -9.141 4.237 1.00 97.50 91 ASP A O 1
ATOM 727 N N . GLY A 1 92 ? 8.000 -7.143 4.070 1.00 94.00 92 GLY A N 1
ATOM 728 C CA . GLY A 1 92 ? 9.209 -7.493 4.824 1.00 94.00 92 GLY A CA 1
ATOM 729 C C . GLY A 1 92 ? 10.253 -8.326 4.069 1.00 94.00 92 GLY A C 1
ATOM 730 O O . GLY A 1 92 ? 11.314 -8.614 4.622 1.00 94.00 92 GLY A O 1
ATOM 731 N N . GLN A 1 93 ? 10.016 -8.673 2.805 1.00 94.62 93 GLN A N 1
ATOM 732 C CA . GLN A 1 93 ? 10.937 -9.443 1.961 1.00 94.62 93 GLN A CA 1
ATOM 733 C C . GLN A 1 93 ? 11.937 -8.515 1.251 1.00 94.62 93 GLN A C 1
ATOM 735 O O . GLN A 1 93 ? 11.895 -8.312 0.040 1.00 94.62 93 GLN A O 1
ATOM 740 N N . ALA A 1 94 ? 12.844 -7.920 2.027 1.00 93.38 94 ALA A N 1
ATOM 741 C CA . ALA A 1 94 ? 13.769 -6.893 1.542 1.00 93.38 94 ALA A CA 1
ATOM 742 C C . ALA A 1 94 ? 14.830 -7.390 0.538 1.00 93.38 94 ALA A C 1
ATOM 744 O O . ALA A 1 94 ? 15.326 -6.591 -0.254 1.00 93.38 94 ALA A O 1
ATOM 745 N N . GLY A 1 95 ? 15.163 -8.687 0.541 1.00 95.00 95 GLY A N 1
ATOM 746 C CA . GLY A 1 95 ? 16.250 -9.238 -0.281 1.00 95.00 95 GLY A CA 1
ATOM 747 C C . GLY A 1 95 ? 16.053 -9.052 -1.790 1.00 95.00 95 GLY A C 1
ATOM 748 O O . GLY A 1 95 ? 17.019 -8.815 -2.510 1.00 95.00 95 GLY A O 1
ATOM 749 N N . ASP A 1 96 ? 14.809 -9.071 -2.270 1.00 94.12 96 ASP A N 1
ATOM 750 C CA . ASP A 1 96 ? 14.514 -8.832 -3.688 1.00 94.12 96 ASP A CA 1
ATOM 751 C C . ASP A 1 96 ? 14.762 -7.375 -4.086 1.00 94.12 96 ASP A C 1
ATOM 753 O O . ASP A 1 96 ? 15.276 -7.097 -5.171 1.00 94.12 96 ASP A O 1
ATOM 757 N N . TYR A 1 97 ? 14.441 -6.438 -3.192 1.00 96.44 97 TYR A N 1
ATOM 758 C CA . TYR A 1 97 ? 14.743 -5.026 -3.396 1.00 96.44 97 TYR A CA 1
ATOM 759 C C . TYR A 1 97 ? 16.250 -4.776 -3.384 1.00 96.44 97 TYR A C 1
ATOM 761 O O . TYR A 1 97 ? 16.753 -4.064 -4.254 1.00 96.44 97 TYR A O 1
ATOM 769 N N . GLU A 1 98 ? 16.978 -5.392 -2.453 1.00 96.00 98 GLU A N 1
ATOM 770 C CA . GLU A 1 98 ? 18.441 -5.310 -2.396 1.00 96.00 98 GLU A CA 1
ATOM 771 C C . GLU A 1 98 ? 19.081 -5.827 -3.684 1.00 96.00 98 GLU A C 1
ATOM 773 O O . GLU A 1 98 ? 19.939 -5.157 -4.261 1.00 96.00 98 GLU A O 1
ATOM 778 N N . LEU A 1 99 ? 18.617 -6.975 -4.180 1.00 95.56 99 LEU A N 1
ATOM 779 C CA . LEU A 1 99 ? 19.103 -7.565 -5.423 1.00 95.56 99 LEU A CA 1
ATOM 780 C C . LEU A 1 99 ? 18.805 -6.679 -6.642 1.00 95.56 99 LEU A C 1
ATOM 782 O O . LEU A 1 99 ? 19.663 -6.525 -7.510 1.00 95.56 99 LEU A O 1
ATOM 786 N N . ALA A 1 100 ? 17.602 -6.106 -6.719 1.00 95.06 100 ALA A N 1
ATOM 787 C CA . ALA A 1 100 ? 17.167 -5.320 -7.872 1.00 95.06 100 ALA A CA 1
ATOM 788 C C . ALA A 1 100 ? 17.756 -3.899 -7.904 1.00 95.06 100 ALA A C 1
ATOM 790 O O . ALA A 1 100 ? 18.027 -3.376 -8.984 1.00 95.06 100 ALA A O 1
ATOM 791 N N . SER A 1 101 ? 17.942 -3.269 -6.740 1.00 94.88 101 SER A N 1
ATOM 792 C CA . SER A 1 101 ? 18.394 -1.873 -6.624 1.00 94.88 101 SER A CA 1
ATOM 793 C C . SER A 1 101 ? 19.879 -1.723 -6.279 1.00 94.88 101 SER A C 1
ATOM 795 O O . SER A 1 101 ? 20.448 -0.645 -6.464 1.00 94.88 101 SER A O 1
ATOM 797 N N . GLY A 1 102 ? 20.505 -2.768 -5.725 1.00 94.69 102 GLY A N 1
ATOM 798 C CA . GLY A 1 102 ? 21.829 -2.688 -5.103 1.00 94.69 102 GLY A CA 1
ATOM 799 C C . GLY A 1 102 ? 21.858 -1.875 -3.801 1.00 94.69 102 GLY A C 1
ATOM 800 O O . GLY A 1 102 ? 22.940 -1.495 -3.351 1.00 94.69 102 GLY A O 1
ATOM 801 N N . ARG A 1 103 ? 20.697 -1.558 -3.208 1.00 92.44 103 ARG A N 1
ATOM 802 C CA . ARG A 1 103 ? 20.563 -0.726 -2.003 1.00 92.44 103 ARG A CA 1
ATOM 803 C C . ARG A 1 103 ? 19.949 -1.521 -0.861 1.00 92.44 103 ARG A C 1
ATOM 805 O O . ARG A 1 103 ? 18.939 -2.188 -1.047 1.00 92.44 103 ARG A O 1
ATOM 812 N N . MET A 1 104 ? 20.505 -1.370 0.337 1.00 87.56 104 MET A N 1
ATOM 813 C CA . MET A 1 104 ? 19.872 -1.871 1.556 1.00 87.56 104 MET A CA 1
ATOM 814 C C . MET A 1 104 ? 18.733 -0.940 1.995 1.00 87.56 104 MET A C 1
ATOM 816 O O . MET A 1 104 ? 18.911 0.281 1.945 1.00 87.56 104 MET A O 1
ATOM 820 N N . PRO A 1 105 ? 17.573 -1.470 2.427 1.00 81.88 105 PRO A N 1
ATOM 821 C CA . PRO A 1 105 ? 16.556 -0.657 3.071 1.00 81.88 105 PRO A CA 1
ATOM 822 C C . PRO A 1 105 ? 17.073 -0.113 4.402 1.00 81.88 105 PRO A C 1
ATOM 824 O O . PRO A 1 105 ? 17.838 -0.763 5.114 1.00 81.88 105 PRO A O 1
ATOM 827 N N . GLU A 1 106 ? 16.624 1.088 4.743 1.00 81.88 106 GLU A N 1
ATOM 828 C CA . GLU A 1 106 ? 16.928 1.723 6.019 1.00 81.88 106 GLU A CA 1
ATOM 829 C C . GLU A 1 106 ? 16.255 0.964 7.172 1.00 81.88 106 GLU A C 1
ATOM 831 O O . GLU A 1 106 ? 15.191 0.354 7.015 1.00 81.88 106 GLU A O 1
ATOM 836 N N . THR A 1 107 ? 16.882 1.006 8.350 1.00 80.31 107 THR A N 1
ATOM 837 C CA . THR A 1 107 ? 16.258 0.520 9.582 1.00 80.31 107 THR A CA 1
ATOM 838 C C . THR A 1 107 ? 15.280 1.588 10.081 1.00 80.31 107 THR A C 1
ATOM 840 O O . THR A 1 107 ? 15.734 2.694 10.376 1.00 80.31 107 THR A O 1
ATOM 843 N N . PRO A 1 108 ? 13.972 1.294 10.194 1.00 80.69 108 PRO A N 1
ATOM 844 C CA . PRO A 1 108 ? 12.981 2.269 10.644 1.00 80.69 108 PRO A CA 1
ATOM 845 C C . PRO A 1 108 ? 13.223 2.752 12.079 1.00 80.69 108 PRO A C 1
ATOM 847 O O . PRO A 1 108 ? 13.650 1.978 12.943 1.00 80.69 108 PRO A O 1
ATOM 850 N N . ASP A 1 109 ? 12.843 4.002 12.363 1.00 77.88 109 ASP A N 1
ATOM 851 C CA . ASP A 1 109 ? 12.672 4.466 13.741 1.00 77.88 109 ASP A CA 1
ATOM 852 C C . ASP A 1 109 ? 11.473 3.731 14.372 1.00 77.88 109 ASP A C 1
ATOM 854 O O . ASP A 1 109 ? 10.427 3.532 13.752 1.00 77.88 109 ASP A O 1
ATOM 858 N N . THR A 1 110 ? 11.565 3.386 15.659 1.00 69.69 110 THR A N 1
ATOM 859 C CA . THR A 1 110 ? 10.462 2.751 16.415 1.00 69.69 110 THR A CA 1
ATOM 860 C C . THR A 1 110 ? 9.424 3.764 16.926 1.00 69.69 110 THR A C 1
ATOM 862 O O . THR A 1 110 ? 8.842 3.605 18.000 1.00 69.69 110 THR A O 1
ATOM 865 N N . ALA A 1 111 ? 9.186 4.839 16.171 1.00 70.38 111 ALA A N 1
ATOM 866 C CA . ALA A 1 111 ? 8.259 5.896 16.559 1.00 70.38 111 ALA A CA 1
ATOM 867 C C . ALA A 1 111 ? 6.798 5.496 16.275 1.00 70.38 111 ALA A C 1
ATOM 869 O O . ALA A 1 111 ? 6.437 5.180 15.145 1.00 70.38 111 ALA A O 1
ATOM 870 N N . TYR A 1 112 ? 5.943 5.567 17.300 1.00 70.88 112 TYR A N 1
ATOM 871 C CA . TYR A 1 112 ? 4.503 5.274 17.206 1.00 70.88 112 TYR A CA 1
ATOM 872 C C . TYR A 1 112 ? 3.639 6.474 16.753 1.00 70.88 112 TYR A C 1
ATOM 874 O O . TYR A 1 112 ? 2.421 6.344 16.660 1.00 70.88 112 TYR A O 1
ATOM 882 N N . GLY A 1 113 ? 4.274 7.612 16.432 1.00 79.81 113 GLY A N 1
ATOM 883 C CA . GLY A 1 113 ? 3.631 8.872 16.028 1.00 79.81 113 GLY A CA 1
ATOM 884 C C . GLY A 1 113 ? 2.666 9.462 17.053 1.00 79.81 113 GLY A C 1
ATOM 885 O O . GLY A 1 113 ? 2.523 8.959 18.166 1.00 79.81 113 GLY A O 1
ATOM 886 N N . SER A 1 114 ? 2.032 10.577 16.689 1.00 89.56 114 SER A N 1
ATOM 887 C CA . SER A 1 114 ? 0.950 11.176 17.479 1.00 89.56 114 SER A CA 1
ATOM 888 C C . SER A 1 114 ? -0.406 10.535 17.161 1.00 89.56 114 SER A C 1
ATOM 890 O O . SER A 1 114 ? -0.578 9.924 16.106 1.00 89.56 114 SER A O 1
ATOM 892 N N . ASP A 1 115 ? -1.413 10.750 18.014 1.00 90.88 115 ASP A N 1
ATOM 893 C CA . ASP A 1 115 ? -2.799 10.333 17.732 1.00 90.88 115 ASP A CA 1
ATOM 894 C C . ASP A 1 115 ? -3.312 10.889 16.392 1.00 90.88 115 ASP A C 1
ATOM 896 O O . ASP A 1 115 ? -4.059 10.224 15.675 1.00 90.88 115 ASP A O 1
ATOM 900 N N . ALA A 1 116 ? -2.876 12.096 16.016 1.00 92.31 116 ALA A N 1
ATOM 901 C CA . ALA A 1 116 ? -3.217 12.701 14.733 1.00 92.31 116 ALA A CA 1
ATOM 902 C C . ALA A 1 116 ? -2.580 11.947 13.554 1.00 92.31 116 ALA A C 1
ATOM 904 O O . ALA A 1 116 ? -3.239 11.741 12.535 1.00 92.31 116 ALA A O 1
ATOM 905 N N . ASP A 1 117 ? -1.330 11.497 13.694 1.00 91.94 117 ASP A N 1
ATOM 906 C CA . ASP A 1 117 ? -0.655 10.699 12.665 1.00 91.94 117 ASP A CA 1
ATOM 907 C C . ASP A 1 117 ? -1.329 9.336 12.498 1.00 91.94 117 ASP A C 1
ATOM 909 O O . ASP A 1 117 ? -1.627 8.924 11.375 1.00 91.94 117 ASP A O 1
ATOM 913 N N . ARG A 1 118 ? -1.654 8.669 13.611 1.00 94.31 118 ARG A N 1
ATOM 914 C CA . ARG A 1 118 ? -2.393 7.398 13.604 1.00 94.31 118 ARG A CA 1
ATOM 915 C C . ARG A 1 118 ? -3.757 7.538 12.942 1.00 94.31 118 ARG A C 1
ATOM 917 O O . ARG A 1 118 ? -4.125 6.711 12.106 1.00 94.31 118 ARG A O 1
ATOM 924 N N . PHE A 1 119 ? -4.479 8.615 13.252 1.00 95.75 119 PHE A N 1
ATOM 925 C CA . PHE A 1 119 ? -5.774 8.898 12.641 1.00 95.75 119 PHE A CA 1
ATOM 926 C C . PHE A 1 119 ? -5.679 9.001 11.112 1.00 95.75 119 PHE A C 1
ATOM 928 O O . PHE A 1 119 ? -6.541 8.475 10.411 1.00 95.75 119 PHE A O 1
ATOM 935 N N . VAL A 1 120 ? -4.607 9.593 10.569 1.00 96.06 120 VAL A N 1
ATOM 936 C CA . VAL A 1 120 ? -4.392 9.644 9.111 1.00 96.06 120 VAL A CA 1
ATOM 937 C C . VAL A 1 120 ? -4.306 8.242 8.506 1.00 96.06 120 VAL A C 1
ATOM 939 O O . VAL A 1 120 ? -4.896 8.019 7.445 1.00 96.06 120 VAL A O 1
ATOM 942 N N . VAL A 1 121 ? -3.618 7.301 9.165 1.00 97.00 121 VAL A N 1
ATOM 943 C CA . VAL A 1 121 ? -3.514 5.900 8.715 1.00 97.00 121 VAL A CA 1
ATOM 944 C C . VAL A 1 121 ? -4.885 5.219 8.747 1.00 97.00 121 VAL A C 1
ATOM 946 O O . VAL A 1 121 ? -5.295 4.590 7.768 1.00 97.00 121 VAL A O 1
ATOM 949 N N . VAL A 1 122 ? -5.625 5.397 9.842 1.00 97.69 122 VAL A N 1
ATOM 950 C CA . VAL A 1 122 ? -6.983 4.858 10.022 1.00 97.69 122 VAL A CA 1
ATOM 951 C C . VAL A 1 122 ? -7.934 5.359 8.936 1.00 97.69 122 VAL A C 1
ATOM 953 O O . VAL A 1 122 ? -8.680 4.562 8.362 1.00 97.69 122 VAL A O 1
ATOM 956 N N . GLU A 1 123 ? -7.871 6.644 8.579 1.00 97.94 123 GLU A N 1
ATOM 957 C CA . GLU A 1 123 ? -8.693 7.187 7.494 1.00 97.94 123 GLU A CA 1
ATOM 958 C C . GLU A 1 123 ? -8.403 6.514 6.149 1.00 97.94 123 GLU A C 1
ATOM 960 O O . GLU A 1 123 ? -9.324 6.329 5.349 1.00 97.94 123 GLU A O 1
ATOM 965 N N . GLN A 1 124 ? -7.157 6.111 5.885 1.00 98.19 124 GLN A N 1
ATOM 966 C CA . GLN A 1 124 ? -6.829 5.415 4.640 1.00 98.19 124 GLN A CA 1
ATOM 967 C C . GLN A 1 124 ? -7.406 3.997 4.620 1.00 98.19 124 GLN A C 1
ATOM 969 O O . GLN A 1 124 ? -7.999 3.608 3.613 1.00 98.19 124 GLN A O 1
ATOM 974 N N . PHE A 1 125 ? -7.345 3.262 5.736 1.00 98.06 125 PHE A N 1
ATOM 975 C CA . PHE A 1 125 ? -8.029 1.968 5.862 1.00 98.06 125 PHE A CA 1
ATOM 976 C C . PHE A 1 125 ? -9.546 2.100 5.700 1.00 98.06 125 PHE A C 1
ATOM 978 O O . PHE A 1 125 ? -10.162 1.339 4.952 1.00 98.06 125 PHE A O 1
ATOM 985 N N . HIS A 1 126 ? -10.155 3.106 6.330 1.00 97.81 126 HIS A N 1
ATOM 986 C CA . HIS A 1 126 ? -11.576 3.388 6.151 1.00 97.81 126 HIS A CA 1
ATOM 987 C C . HIS A 1 126 ? -11.911 3.683 4.678 1.00 97.81 126 HIS A C 1
ATOM 989 O O . HIS A 1 126 ? -12.890 3.164 4.135 1.00 97.81 126 HIS A O 1
ATOM 995 N N . ASN A 1 127 ? -11.088 4.487 4.000 1.00 96.75 127 ASN A N 1
ATOM 996 C CA . ASN A 1 127 ? -11.253 4.800 2.582 1.00 96.75 127 ASN A CA 1
ATOM 997 C C . ASN A 1 127 ? -11.048 3.597 1.656 1.00 96.75 127 ASN A C 1
ATOM 999 O O . ASN A 1 127 ? -11.702 3.541 0.614 1.00 96.75 127 ASN A O 1
ATOM 1003 N N . ALA A 1 128 ? -10.186 2.649 2.023 1.00 96.62 128 ALA A N 1
ATOM 1004 C CA . ALA A 1 128 ? -10.040 1.387 1.309 1.00 96.62 128 ALA A CA 1
ATOM 1005 C C . ALA A 1 128 ? -11.327 0.561 1.426 1.00 96.62 128 ALA A C 1
ATOM 1007 O O . ALA A 1 128 ? -11.973 0.245 0.427 1.00 96.62 128 ALA A O 1
ATOM 1008 N N . PHE A 1 129 ? -11.766 0.287 2.656 1.00 96.38 129 PHE A N 1
ATOM 1009 C CA . PHE A 1 129 ? -12.844 -0.670 2.889 1.00 96.38 129 PHE A CA 1
ATOM 1010 C C . PHE A 1 129 ? -14.241 -0.146 2.574 1.00 96.38 129 PHE A C 1
ATOM 1012 O O . PHE A 1 129 ? -15.113 -0.949 2.234 1.00 96.38 129 PHE A O 1
ATOM 1019 N N . ARG A 1 130 ? -14.468 1.175 2.586 1.00 95.12 130 ARG A N 1
ATOM 1020 C CA . ARG A 1 130 ? -15.759 1.743 2.153 1.00 95.12 130 ARG A CA 1
ATOM 1021 C C . ARG A 1 130 ? -16.074 1.485 0.677 1.00 95.12 130 ARG A C 1
ATOM 1023 O O . ARG A 1 130 ? -17.236 1.551 0.298 1.00 95.12 130 ARG A O 1
ATOM 1030 N N . ARG A 1 131 ? -15.063 1.190 -0.151 1.00 91.44 131 ARG A N 1
ATOM 1031 C CA . ARG A 1 131 ? -15.237 0.847 -1.575 1.00 91.44 131 ARG A CA 1
ATOM 1032 C C . ARG A 1 131 ? -15.869 -0.526 -1.781 1.00 91.44 131 ARG A C 1
ATOM 1034 O O . ARG A 1 131 ? -16.593 -0.734 -2.746 1.00 91.44 131 ARG A O 1
ATOM 1041 N N . ILE A 1 132 ? -15.606 -1.450 -0.859 1.00 92.56 132 ILE A N 1
ATOM 1042 C CA . ILE A 1 132 ? -15.977 -2.867 -0.985 1.00 92.56 132 ILE A CA 1
ATOM 1043 C C . ILE A 1 132 ? -16.992 -3.323 0.073 1.00 92.56 132 ILE A C 1
ATOM 1045 O O . ILE A 1 132 ? -17.329 -4.503 0.144 1.00 92.56 132 ILE A O 1
ATOM 1049 N N . THR A 1 133 ? -17.478 -2.397 0.903 1.00 92.25 133 THR A N 1
ATOM 1050 C CA . THR A 1 133 ? -18.426 -2.666 1.991 1.00 92.25 133 THR A CA 1
ATOM 1051 C C . THR A 1 133 ? -19.734 -1.922 1.740 1.00 92.25 133 THR A C 1
ATOM 1053 O O . THR A 1 133 ? -19.761 -0.694 1.686 1.00 92.25 133 THR A O 1
ATOM 1056 N N . THR A 1 134 ? -20.836 -2.660 1.618 1.00 90.38 134 THR A N 1
ATOM 1057 C CA . THR A 1 134 ? -22.190 -2.083 1.606 1.00 90.38 134 THR A CA 1
ATOM 1058 C C . THR A 1 134 ? -22.525 -1.492 2.975 1.00 90.38 134 THR A C 1
ATOM 1060 O O . THR A 1 134 ? -22.107 -2.039 3.994 1.00 90.38 134 THR A O 1
ATOM 1063 N N . ASP A 1 135 ? -23.256 -0.373 3.002 1.00 90.50 135 ASP A N 1
ATOM 1064 C CA . ASP A 1 135 ? -23.637 0.339 4.233 1.00 90.50 135 ASP A CA 1
ATOM 1065 C C . ASP A 1 135 ? -22.440 0.628 5.154 1.00 90.50 135 ASP A C 1
ATOM 1067 O O . ASP A 1 135 ? -22.517 0.532 6.382 1.00 90.50 135 ASP A O 1
ATOM 1071 N N . TRP A 1 136 ? -21.305 0.979 4.538 1.00 92.94 136 TRP A N 1
ATOM 1072 C CA . TRP A 1 136 ? -20.014 1.163 5.202 1.00 92.94 136 TRP A CA 1
ATOM 1073 C C . TRP A 1 136 ? -20.076 2.092 6.418 1.00 92.94 136 TRP A C 1
ATOM 1075 O O . TRP A 1 136 ? -19.372 1.840 7.386 1.00 92.94 136 TRP A O 1
ATOM 1085 N N . ASP A 1 137 ? -20.936 3.113 6.413 1.00 90.00 137 ASP A N 1
ATOM 1086 C CA . ASP A 1 137 ? -21.090 4.056 7.531 1.00 90.00 137 ASP A CA 1
ATOM 1087 C C . ASP A 1 137 ? -21.618 3.365 8.805 1.00 90.00 137 ASP A C 1
ATOM 1089 O O . ASP A 1 137 ? -21.218 3.639 9.943 1.00 90.00 137 ASP A O 1
ATOM 1093 N N . SER A 1 138 ? -22.486 2.372 8.612 1.00 89.25 138 SER A N 1
ATOM 1094 C CA . SER A 1 138 ? -22.989 1.538 9.698 1.00 89.25 138 SER A CA 1
ATOM 1095 C C . SER A 1 138 ? -22.009 0.427 10.066 1.00 89.25 138 SER A C 1
ATOM 1097 O O . SER A 1 138 ? -21.877 0.134 11.256 1.00 89.25 138 SER A O 1
ATOM 1099 N N . ALA A 1 139 ? -21.307 -0.153 9.090 1.00 92.38 139 ALA A N 1
ATOM 1100 C CA . ALA A 1 139 ? -20.461 -1.329 9.288 1.00 92.38 139 ALA A CA 1
ATOM 1101 C C . ALA A 1 139 ? -19.055 -1.019 9.833 1.00 92.38 139 ALA A C 1
ATOM 1103 O O . ALA A 1 139 ? -18.570 -1.741 10.705 1.00 92.38 139 ALA A O 1
ATOM 1104 N N . LEU A 1 140 ? -18.396 0.020 9.319 1.00 95.75 140 LEU A N 1
ATOM 1105 C CA . LEU A 1 140 ? -17.003 0.355 9.616 1.00 95.75 140 LEU A CA 1
ATOM 1106 C C . LEU A 1 140 ? -16.903 1.312 10.810 1.00 95.75 140 LEU A C 1
ATOM 1108 O O . LEU A 1 140 ? -17.730 2.210 10.975 1.00 95.75 140 LEU A O 1
ATOM 1112 N N . ASP A 1 141 ? -15.876 1.141 11.643 1.00 96.19 141 ASP A N 1
ATOM 1113 C CA . ASP A 1 141 ? -15.647 1.996 12.809 1.00 96.19 141 ASP A CA 1
ATOM 1114 C C . ASP A 1 141 ? -14.175 2.356 12.989 1.00 96.19 141 ASP A C 1
ATOM 1116 O O . ASP A 1 141 ? -13.319 1.506 13.224 1.00 96.19 141 ASP A O 1
ATOM 1120 N N . ARG A 1 142 ? -13.897 3.660 12.926 1.00 96.19 142 ARG A N 1
ATOM 1121 C CA . ARG A 1 142 ? -12.543 4.222 13.027 1.00 96.19 142 ARG A CA 1
ATOM 1122 C C . ARG A 1 142 ? -11.880 3.916 14.368 1.00 96.19 142 ARG A C 1
ATOM 1124 O O . ARG A 1 142 ? -10.679 3.686 14.399 1.00 96.19 142 ARG A O 1
ATOM 1131 N N . LYS A 1 143 ? -12.643 3.879 15.468 1.00 95.62 143 LYS A N 1
ATOM 1132 C CA . LYS A 1 143 ? -12.089 3.553 16.794 1.00 95.62 143 LYS A CA 1
ATOM 1133 C C . LYS A 1 143 ? -11.636 2.096 16.856 1.00 95.62 143 LYS A C 1
ATOM 1135 O O . LYS A 1 143 ? -10.568 1.803 17.378 1.00 95.62 143 LYS A O 1
ATOM 1140 N N . THR A 1 144 ? -12.431 1.193 16.291 1.00 96.38 144 THR A N 1
ATOM 1141 C CA . THR A 1 144 ? -12.094 -0.229 16.192 1.00 96.38 144 THR A CA 1
ATOM 1142 C C . THR A 1 144 ? -10.903 -0.447 15.261 1.00 96.38 144 THR A C 1
ATOM 1144 O O . THR A 1 144 ? -10.019 -1.235 15.590 1.00 96.38 144 THR A O 1
ATOM 1147 N N . MET A 1 145 ? -10.837 0.284 14.144 1.00 97.00 145 MET A N 1
ATOM 1148 C CA . MET A 1 145 ? -9.678 0.271 13.247 1.00 97.00 145 MET A CA 1
ATOM 1149 C C . MET A 1 145 ? -8.402 0.740 13.953 1.00 97.00 145 MET A C 1
ATOM 1151 O O . MET A 1 145 ? -7.392 0.052 13.862 1.00 97.00 145 MET A O 1
ATOM 1155 N N . ASP A 1 146 ? -8.448 1.860 14.681 1.00 95.88 146 ASP A N 1
ATOM 1156 C CA . ASP A 1 146 ? -7.297 2.377 15.435 1.00 95.88 146 ASP A CA 1
ATOM 1157 C C . ASP A 1 146 ? -6.807 1.370 16.486 1.00 95.88 146 ASP A C 1
ATOM 1159 O O . ASP A 1 146 ? -5.615 1.087 16.570 1.00 95.88 146 ASP A O 1
ATOM 1163 N N . ALA A 1 147 ? -7.730 0.735 17.215 1.00 95.44 147 ALA A N 1
ATOM 1164 C CA . ALA A 1 147 ? -7.401 -0.300 18.196 1.00 95.44 147 ALA A CA 1
ATOM 1165 C C . ALA A 1 147 ? -6.800 -1.582 17.581 1.00 95.44 147 ALA A C 1
ATOM 1167 O O . ALA A 1 147 ? -6.199 -2.382 18.296 1.00 95.44 147 ALA A O 1
ATOM 1168 N N . ASN A 1 148 ? -6.979 -1.806 16.275 1.00 96.88 148 ASN A N 1
ATOM 1169 C CA . ASN A 1 148 ? -6.438 -2.956 15.548 1.00 96.88 148 ASN A CA 1
ATOM 1170 C C . ASN A 1 148 ? -5.351 -2.560 14.537 1.00 96.88 148 ASN A C 1
ATOM 1172 O O . ASN A 1 148 ? -4.985 -3.386 13.696 1.00 96.88 148 ASN A O 1
ATOM 1176 N N . LEU A 1 149 ? -4.832 -1.332 14.593 1.00 95.06 149 LEU A N 1
ATOM 1177 C CA . LEU A 1 149 ? -3.974 -0.781 13.547 1.00 95.06 149 LEU A CA 1
ATOM 1178 C C . LEU A 1 149 ? -2.724 -1.640 13.307 1.00 95.06 149 LEU A C 1
ATOM 1180 O O . LEU A 1 149 ? -2.427 -2.013 12.173 1.00 95.06 149 LEU A O 1
ATOM 1184 N N . GLU A 1 150 ? -2.058 -2.059 14.378 1.00 94.50 150 GLU A N 1
ATOM 1185 C CA . GLU A 1 150 ? -0.858 -2.901 14.355 1.00 94.50 150 GLU A CA 1
ATOM 1186 C C . GLU A 1 150 ? -1.117 -4.293 13.756 1.00 94.50 150 GLU A C 1
ATOM 1188 O O . GLU A 1 150 ? -0.198 -4.935 13.253 1.00 94.50 150 GLU A O 1
ATOM 1193 N N . ARG A 1 151 ? -2.372 -4.761 13.770 1.00 97.19 151 ARG A N 1
ATOM 1194 C CA . ARG A 1 151 ? -2.791 -6.015 13.122 1.00 97.19 151 ARG A CA 1
ATOM 1195 C C . ARG A 1 151 ? -3.163 -5.796 11.657 1.00 97.19 151 ARG A C 1
ATOM 1197 O O . ARG A 1 151 ? -2.931 -6.677 10.835 1.00 97.19 151 ARG A O 1
ATOM 1204 N N . LEU A 1 152 ? -3.738 -4.639 11.331 1.00 97.81 152 LEU A N 1
ATOM 1205 C CA . LEU A 1 152 ? -4.143 -4.280 9.972 1.00 97.81 152 LEU A CA 1
ATOM 1206 C C . LEU A 1 152 ? -2.942 -4.064 9.048 1.00 97.81 152 LEU A C 1
ATOM 1208 O O . LEU A 1 152 ? -2.977 -4.500 7.902 1.00 97.81 152 LEU A O 1
ATOM 1212 N N . LEU A 1 153 ? -1.878 -3.427 9.533 1.00 97.19 153 LEU A N 1
ATOM 1213 C CA . LEU A 1 153 ? -0.695 -3.080 8.736 1.00 97.19 153 LEU A CA 1
ATOM 1214 C C . LEU A 1 153 ? -0.006 -4.283 8.064 1.00 97.19 153 LEU A C 1
ATOM 1216 O O . LEU A 1 153 ? 0.116 -4.261 6.838 1.00 97.19 153 LEU A O 1
ATOM 1220 N N . PRO A 1 154 ? 0.398 -5.350 8.786 1.00 97.56 154 PRO A N 1
ATOM 1221 C CA . PRO A 1 154 ? 1.013 -6.509 8.142 1.00 97.56 154 PRO A CA 1
ATOM 1222 C C . PRO A 1 154 ? 0.038 -7.231 7.204 1.00 97.56 154 PRO A C 1
ATOM 1224 O O . PRO A 1 154 ? 0.443 -7.690 6.142 1.00 97.56 154 PRO A O 1
ATOM 1227 N N . LEU A 1 155 ? -1.261 -7.277 7.529 1.00 98.38 155 LEU A N 1
ATOM 1228 C CA . LEU A 1 155 ? -2.266 -7.850 6.627 1.00 98.38 155 LEU A CA 1
ATOM 1229 C C . LEU A 1 155 ? -2.409 -7.041 5.330 1.00 98.38 155 LEU A C 1
ATOM 1231 O O . LEU A 1 155 ? -2.609 -7.627 4.266 1.00 98.38 155 LEU A O 1
ATOM 1235 N N . ALA A 1 156 ? -2.286 -5.714 5.400 1.00 98.50 156 ALA A N 1
ATOM 1236 C CA . ALA A 1 156 ? -2.349 -4.834 4.239 1.00 98.50 156 ALA A CA 1
ATOM 1237 C C . ALA A 1 156 ? -1.158 -5.057 3.303 1.00 98.50 156 ALA A C 1
ATOM 1239 O O . ALA A 1 156 ? -1.350 -5.239 2.102 1.00 98.50 156 ALA A O 1
ATOM 1240 N N . ALA A 1 157 ? 0.057 -5.089 3.860 1.00 98.50 157 ALA A N 1
ATOM 1241 C CA . ALA A 1 157 ? 1.273 -5.361 3.099 1.00 98.50 157 ALA A CA 1
ATOM 1242 C C . ALA A 1 157 ? 1.211 -6.741 2.427 1.00 98.50 157 ALA A C 1
ATOM 1244 O O . ALA A 1 157 ? 1.441 -6.864 1.223 1.00 98.50 157 ALA A O 1
ATOM 1245 N N . HIS A 1 158 ? 0.779 -7.752 3.180 1.00 98.50 158 HIS A N 1
ATOM 1246 C CA . HIS A 1 158 ? 0.602 -9.107 2.678 1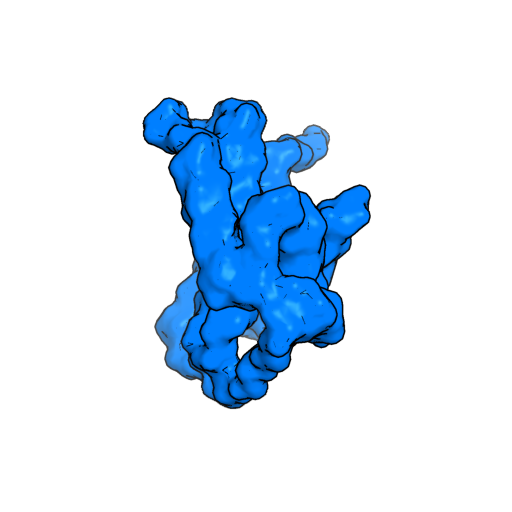.00 98.50 158 HIS A CA 1
ATOM 1247 C C . HIS A 1 158 ? -0.437 -9.202 1.554 1.00 98.50 158 HIS A C 1
ATOM 1249 O O . HIS A 1 158 ? -0.207 -9.858 0.540 1.00 98.50 158 HIS A O 1
ATOM 1255 N N . THR A 1 159 ? -1.569 -8.513 1.712 1.00 98.31 159 THR A N 1
ATOM 1256 C CA . THR A 1 159 ? -2.642 -8.434 0.710 1.00 98.31 159 THR A CA 1
ATOM 1257 C C . THR A 1 159 ? -2.135 -7.851 -0.605 1.00 98.31 159 THR A C 1
ATOM 1259 O O . THR A 1 159 ? -2.362 -8.440 -1.661 1.00 98.31 159 THR A O 1
ATOM 1262 N N . VAL A 1 160 ? -1.424 -6.719 -0.537 1.00 98.44 160 VAL A N 1
ATOM 1263 C CA . VAL A 1 160 ? -0.842 -6.056 -1.714 1.00 98.44 160 VAL A CA 1
ATOM 1264 C C . VAL A 1 160 ? 0.170 -6.971 -2.401 1.00 98.44 160 VAL A C 1
ATOM 1266 O O . VAL A 1 160 ? 0.148 -7.086 -3.623 1.00 98.44 160 VAL A O 1
ATOM 1269 N N . ARG A 1 161 ? 1.015 -7.684 -1.642 1.00 98.56 161 ARG A N 1
ATOM 1270 C CA . ARG A 1 161 ? 1.945 -8.655 -2.231 1.00 98.56 161 ARG A CA 1
ATOM 1271 C C . ARG A 1 161 ? 1.221 -9.787 -2.953 1.00 98.56 161 ARG A C 1
ATOM 1273 O O . ARG A 1 161 ? 1.559 -10.048 -4.101 1.00 98.56 161 ARG A O 1
ATOM 1280 N N . ILE A 1 162 ? 0.257 -10.449 -2.304 1.00 98.31 162 ILE A N 1
ATOM 1281 C CA . ILE A 1 162 ? -0.476 -11.566 -2.921 1.00 98.31 162 ILE A CA 1
ATOM 1282 C C . ILE A 1 162 ? -1.089 -11.130 -4.249 1.00 98.31 162 ILE A C 1
ATOM 1284 O O . ILE A 1 162 ? -0.979 -11.858 -5.232 1.00 98.31 162 ILE A O 1
ATOM 1288 N N . GLU A 1 163 ? -1.726 -9.961 -4.284 1.00 97.69 163 GLU A N 1
ATOM 1289 C CA . GLU A 1 163 ? -2.366 -9.482 -5.505 1.00 97.69 163 GLU A CA 1
ATOM 1290 C C . GLU A 1 163 ? -1.348 -9.131 -6.596 1.00 97.69 163 GLU A C 1
ATOM 1292 O O . GLU A 1 163 ? -1.510 -9.580 -7.729 1.00 97.69 163 GLU A O 1
ATOM 1297 N N . ARG A 1 164 ? -0.248 -8.442 -6.262 1.00 97.56 164 ARG A N 1
ATOM 1298 C CA . ARG A 1 164 ? 0.824 -8.146 -7.231 1.00 97.56 164 ARG A CA 1
ATOM 1299 C C . ARG A 1 164 ? 1.501 -9.399 -7.782 1.00 97.56 164 ARG A C 1
ATOM 1301 O O . ARG A 1 164 ? 1.971 -9.391 -8.912 1.00 97.56 164 ARG A O 1
ATOM 1308 N N . GLU A 1 165 ? 1.521 -10.489 -7.021 1.00 97.88 165 GLU A N 1
ATOM 1309 C CA . GLU A 1 165 ? 2.006 -11.798 -7.475 1.00 97.88 165 GLU A CA 1
ATOM 1310 C C . GLU A 1 165 ? 0.969 -12.582 -8.309 1.00 97.88 165 GLU A C 1
ATOM 1312 O O . GLU A 1 165 ? 1.205 -13.740 -8.658 1.00 97.88 165 GLU A O 1
ATOM 1317 N N . GLY A 1 166 ? -0.170 -11.967 -8.650 1.00 96.44 166 GLY A N 1
ATOM 1318 C CA . GLY A 1 166 ? -1.238 -12.562 -9.460 1.00 96.44 166 GLY A CA 1
ATOM 1319 C C . GLY A 1 166 ? -2.233 -13.414 -8.665 1.00 96.44 166 GLY A C 1
ATOM 1320 O O . GLY A 1 166 ? -3.012 -14.168 -9.251 1.00 96.44 166 GLY A O 1
ATOM 1321 N N . GLY A 1 167 ? -2.198 -13.338 -7.334 1.00 96.75 167 GLY A N 1
ATOM 1322 C CA . GLY A 1 167 ? -3.132 -14.020 -6.445 1.00 96.75 167 GLY A CA 1
ATOM 1323 C C . GLY A 1 167 ? -4.436 -13.250 -6.220 1.00 96.75 167 GLY A C 1
ATOM 1324 O O . GLY A 1 167 ? -4.582 -12.086 -6.577 1.00 96.75 167 GLY A O 1
ATOM 1325 N N . ILE A 1 168 ? -5.393 -13.909 -5.564 1.00 95.06 168 ILE A N 1
ATOM 1326 C CA . ILE A 1 168 ? -6.667 -13.309 -5.144 1.00 95.06 168 ILE A CA 1
ATOM 1327 C C . ILE A 1 168 ? -6.667 -13.267 -3.610 1.00 95.06 168 ILE A C 1
ATOM 1329 O O . ILE A 1 168 ? -6.947 -14.294 -2.983 1.00 95.06 168 ILE A O 1
ATOM 1333 N N . PRO A 1 169 ? -6.299 -12.139 -2.979 1.00 94.94 169 PRO A N 1
ATOM 1334 C CA . PRO A 1 169 ? -6.201 -12.072 -1.527 1.00 94.94 169 PRO A CA 1
ATOM 1335 C C . PRO A 1 169 ? -7.580 -12.128 -0.857 1.00 94.94 169 PRO A C 1
ATOM 1337 O O . PRO A 1 169 ? -8.560 -11.555 -1.337 1.00 94.94 169 PRO A O 1
ATOM 1340 N N . ASP A 1 170 ? -7.650 -12.787 0.301 1.00 94.31 170 ASP A N 1
ATOM 1341 C CA . ASP A 1 170 ? -8.841 -12.769 1.148 1.00 94.31 170 ASP A CA 1
ATOM 1342 C C . ASP A 1 170 ? -8.842 -11.526 2.047 1.00 94.31 170 ASP A C 1
ATOM 1344 O O . ASP A 1 170 ? -8.062 -11.425 2.992 1.00 94.31 170 ASP A O 1
ATOM 1348 N N . LEU A 1 171 ? -9.751 -10.588 1.774 1.00 95.12 171 LEU A N 1
ATOM 1349 C CA . LEU A 1 171 ? -9.883 -9.339 2.534 1.00 95.12 171 LEU A CA 1
ATOM 1350 C C . LEU A 1 171 ? -10.720 -9.483 3.815 1.00 95.12 171 LEU A C 1
ATOM 1352 O O . LEU A 1 171 ? -10.775 -8.547 4.620 1.00 95.12 171 LEU A O 1
ATOM 1356 N N . ARG A 1 172 ? -11.385 -10.628 4.035 1.00 94.12 172 ARG A N 1
ATOM 1357 C CA . ARG A 1 172 ? -12.269 -10.835 5.198 1.00 94.12 172 ARG A CA 1
ATOM 1358 C C . ARG A 1 172 ? -11.564 -10.626 6.542 1.00 94.12 172 ARG A C 1
ATOM 1360 O O . ARG A 1 172 ? -12.145 -9.910 7.358 1.00 94.12 172 ARG A O 1
ATOM 1367 N N . PRO A 1 173 ? -10.335 -11.132 6.777 1.00 95.44 173 PRO A N 1
ATOM 1368 C CA . PRO A 1 173 ? -9.652 -10.928 8.053 1.00 95.44 173 PRO A CA 1
ATOM 1369 C C . PRO A 1 173 ? -9.443 -9.448 8.383 1.00 95.44 173 PRO A C 1
ATOM 1371 O O . PRO A 1 173 ? -9.626 -9.042 9.524 1.00 95.44 173 PRO A O 1
ATOM 1374 N N . MET A 1 174 ? -9.115 -8.613 7.392 1.00 96.50 174 MET A N 1
ATOM 1375 C CA . MET A 1 174 ? -8.973 -7.172 7.619 1.00 96.50 174 MET A CA 1
ATOM 1376 C C . MET A 1 174 ? -10.326 -6.502 7.858 1.00 96.50 174 MET A C 1
ATOM 1378 O O . MET A 1 174 ? -10.461 -5.702 8.780 1.00 96.50 174 MET A O 1
ATOM 1382 N N . LEU A 1 175 ? -11.347 -6.859 7.073 1.00 94.56 175 LEU A N 1
ATOM 1383 C CA . LEU A 1 175 ? -12.698 -6.318 7.239 1.00 94.56 175 LEU A CA 1
ATOM 1384 C C . LEU A 1 175 ? -13.271 -6.613 8.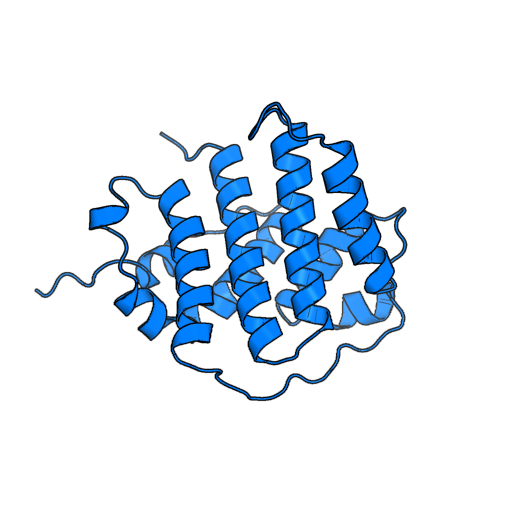631 1.00 94.56 175 LEU A C 1
ATOM 1386 O O . LEU A 1 175 ? -13.937 -5.757 9.208 1.00 94.56 175 LEU A O 1
ATOM 1390 N N . GLU A 1 176 ? -13.006 -7.791 9.194 1.00 94.50 176 GLU A N 1
ATOM 1391 C CA . GLU A 1 176 ? -13.416 -8.146 10.558 1.00 94.50 176 GLU A CA 1
ATOM 1392 C C . GLU A 1 176 ? -12.761 -7.255 11.622 1.00 94.50 176 GLU A C 1
ATOM 1394 O O . GLU A 1 176 ? -13.424 -6.875 12.584 1.00 94.50 176 GLU A O 1
ATOM 1399 N N . LEU A 1 177 ? -11.507 -6.841 11.416 1.00 96.19 177 LEU A N 1
ATOM 1400 C CA . LEU A 1 177 ? -10.794 -5.906 12.299 1.00 96.19 177 LEU A CA 1
ATOM 1401 C C . LEU A 1 177 ? -11.274 -4.455 12.177 1.00 96.19 177 LEU A C 1
ATOM 1403 O O . LEU A 1 177 ? -10.941 -3.620 13.016 1.00 96.19 177 LEU A O 1
ATOM 1407 N N . CYS A 1 178 ? -12.034 -4.144 11.131 1.00 94.88 178 CYS A N 1
ATOM 1408 C CA . CYS A 1 178 ? -12.539 -2.805 10.850 1.00 94.88 178 CYS A CA 1
ATOM 1409 C C . CYS A 1 178 ? -13.996 -2.590 11.278 1.00 94.88 178 CYS A C 1
ATOM 1411 O O . CYS A 1 178 ? -14.476 -1.452 11.269 1.00 94.88 178 CYS A O 1
ATOM 1413 N N . ARG A 1 179 ? -14.723 -3.668 11.585 1.00 91.06 179 ARG A N 1
ATOM 1414 C CA . ARG A 1 179 ? -16.163 -3.623 11.849 1.00 91.06 179 ARG A CA 1
ATOM 1415 C C . ARG A 1 179 ? -16.471 -3.281 13.296 1.00 91.06 179 ARG A C 1
ATOM 1417 O O . ARG A 1 179 ? -15.760 -3.702 14.203 1.00 91.06 179 ARG A O 1
ATOM 1424 N N . LYS A 1 180 ? -17.596 -2.593 13.516 1.00 82.56 180 LYS A N 1
ATOM 1425 C CA . LYS A 1 180 ? -18.148 -2.402 14.866 1.00 82.56 180 LYS A CA 1
ATOM 1426 C C . LYS A 1 180 ? -18.299 -3.760 15.540 1.00 82.56 180 LYS A C 1
ATOM 1428 O O . LYS A 1 180 ? -18.980 -4.647 15.025 1.00 82.56 180 LYS A O 1
ATOM 1433 N N . THR A 1 181 ? -17.712 -3.911 16.720 1.00 69.00 181 THR A N 1
ATOM 1434 C CA . THR A 1 181 ? -18.063 -5.024 17.597 1.00 69.00 181 THR A CA 1
ATOM 1435 C C . THR A 1 181 ? -19.493 -4.772 18.053 1.00 69.00 181 THR A C 1
ATOM 1437 O O . THR A 1 181 ? -19.757 -3.830 18.802 1.00 69.00 181 THR A O 1
ATOM 1440 N N . HIS A 1 182 ? -20.446 -5.571 17.575 1.00 57.59 182 HIS A N 1
ATOM 1441 C CA . HIS A 1 182 ? -21.768 -5.576 18.185 1.00 57.59 182 HIS A CA 1
ATOM 1442 C C . HIS A 1 182 ? -21.573 -6.012 19.637 1.00 57.59 182 HIS A C 1
ATOM 1444 O O . HIS A 1 182 ? -21.185 -7.152 19.893 1.00 57.59 182 HIS A O 1
ATOM 1450 N N . LYS A 1 183 ? -21.779 -5.091 20.586 1.00 48.16 183 LYS A N 1
ATOM 1451 C CA . LYS A 1 183 ? -21.961 -5.485 21.982 1.00 48.16 183 LYS A CA 1
ATOM 1452 C C . LYS A 1 183 ? -23.168 -6.423 22.001 1.00 48.16 183 LYS A C 1
ATOM 1454 O O . LYS A 1 183 ? -24.254 -5.997 21.610 1.00 48.16 183 LYS A O 1
ATOM 1459 N N . GLN A 1 184 ? -22.928 -7.686 22.349 1.00 39.81 184 GLN A N 1
ATOM 1460 C CA . GLN A 1 184 ? -23.985 -8.601 22.773 1.00 39.81 184 GLN A CA 1
ATOM 1461 C C . GLN A 1 184 ? -24.590 -8.096 24.082 1.00 39.81 184 GLN A C 1
ATOM 1463 O O . GLN A 1 184 ? -23.824 -7.519 24.892 1.00 39.81 184 GLN A O 1
#

Secondary structure (DSSP, 8-state):
-PPPHHHHHHHHHHHHHHHHHHHHHTT-HHHHHHHHHHHHHHHHHHHHTT-S-TT--HHHHHHHHHHHHHHTT--TT-HHHHHHHHHHHHTT-HHHHHHHHS-PPPPPP-----HHHHHHHHHHHHHHHTTT-TTHHHHB-HHHHHHTHHHHHHHHHHHHHHHHTT-----HHHHHHHB-----

Radius of gyration: 16.21 Å; chains: 1; bounding box: 46×29×42 Å

Organism: Bifidobacterium longum subsp. infantis (NCBI:txid1682)

pLDDT: mean 91.91, std 9.42, range [39.81, 98.69]

Sequence (184 aa):
MGVRDEELNGCYAMLCEALRAWHRMQKDHPRETAAKVLKDVYGYEFHLNGGGCPWRIPSVDHEWATNGMRALGLPADRFEDNAIVLARLLDGQAGDYELASGRMPETPDTAYGSDADRFVVVEQFHNAFRRITTDWDSALDRKTMDANLERLLPLAAHTVRIEREGGIPDLRPMLELCRKTHKQ

Foldseek 3Di:
DDQDVLLLLQLLLLLLVLQLLVQVQQVQVLLNLLSNLLSLVSVLVSVVVVHDDPPDDSVVSLVSSLVSCVVLQADSVCSLVSNLQSLCVQLVNQVSSCVRRVDGGDDTHPGPHDPVSLLSSLVSNLSSVVSVDDVSVQFFDSVLCSVCVVVLRSLSSVCSNCVSVVHDDDCVVNSVSGTDDPDD